Protein AF-A0A7C2QBA1-F1 (afdb_monomer_lite)

Secondary structure (DSSP, 8-state):
-EE--EEEEEEEEEEEETTEEEEEEEES----HHHHHHHHHHTBT--SSS----EEEEEEE-TTS-EEEEEES-EEETTEEEEEE--S--EEESEEEEEESS-S-GGG-EEEEE----EEE-TTSEEEEEEEEEEESTTHHHHHHHHHHHHT-S-----B--EEEEE-TT--EEEEEEPPS------TTSSEEEEEEEEEE--SS-EEEEEEEEEEE-SS-EEEEEEEEEEEEEEEPTT--EEEEEEEEEE-----

Foldseek 3Di:
DEFAKEKKKKKKKFKDAPRHTPDIFMDMLFFDQLLQVVLLVQLALPPDDRDNFAWFKKWFADPVRDTPDMFGDFDFDQQKTKTKDLALDKDWGFKMWTFGDDDPDGVSGGGGMDGRRGDIYHRNIMMMMMMGMDMDTALSVLSSVVSRCVNVDDDDSQRRLQWKFWAAPVRDTPDTFGWDPDDFDDPLPAQKTKRKTKGKDAAQAKGKTFKIFRWDDPPPDTDTSGMDGDPDIDIDHHRDIDMDMYMYIYGHPDND

Sequence (256 aa):
MELKVRVEGKVTIRVLERGKVVKEVGAKNAVSRFFALSLANAMRGTSASYLFYYPWKVQLFNSAGALITELTSPSISGLQATWTDTSTQAYTVASVKIIGANAYSELQNEIARATNLNVSKAADQTLQIVWSVSISGPLWQLALQIIQDCFRQGYSTKGSANRILIRDPNGNALASIALSADYPVSDATASYAYCRVQGTYTPSTQQTVRYIDGAYFDGTATTILWSYQLSSDVTLQANTTYTFRTEIQFPFDYVP

Structure (mmCIF, N/CA/C/O backbone):
data_AF-A0A7C2QBA1-F1
#
_entry.id   AF-A0A7C2QBA1-F1
#
loop_
_atom_site.group_PDB
_atom_site.id
_atom_site.type_symbol
_atom_site.label_atom_id
_atom_site.label_alt_id
_atom_site.label_comp_id
_atom_site.label_asym_id
_atom_site.label_entity_id
_atom_site.label_seq_id
_atom_site.pdbx_PDB_ins_code
_atom_site.Cartn_x
_atom_site.Cartn_y
_atom_site.Cartn_z
_atom_site.occupancy
_atom_site.B_iso_or_equiv
_atom_site.auth_seq_id
_atom_site.auth_comp_id
_atom_site.auth_asym_id
_atom_site.auth_atom_id
_atom_site.pdbx_PDB_model_num
ATOM 1 N N . MET A 1 1 ? 13.471 -12.254 -16.193 1.00 47.03 1 MET A N 1
ATOM 2 C CA . MET A 1 1 ? 13.653 -11.996 -14.747 1.00 47.03 1 MET A CA 1
ATOM 3 C C . MET A 1 1 ? 12.479 -11.156 -14.275 1.00 47.03 1 MET A C 1
ATOM 5 O O . MET A 1 1 ? 12.050 -10.304 -15.038 1.00 47.03 1 MET A O 1
ATOM 9 N N . GLU A 1 2 ? 11.940 -11.423 -13.088 1.00 50.41 2 GLU A N 1
ATOM 10 C CA . GLU A 1 2 ? 10.762 -10.736 -12.552 1.00 50.41 2 GLU A CA 1
ATOM 11 C C . GLU A 1 2 ? 11.133 -9.957 -11.287 1.00 50.41 2 GLU A C 1
ATOM 13 O O . GLU A 1 2 ? 11.789 -10.493 -10.396 1.00 50.41 2 GLU A O 1
ATOM 18 N N . LEU A 1 3 ? 10.727 -8.690 -11.229 1.00 54.38 3 LEU A N 1
ATOM 19 C CA . LEU A 1 3 ? 11.014 -7.772 -10.128 1.00 54.38 3 LEU A CA 1
ATOM 20 C C . LEU A 1 3 ? 9.752 -7.515 -9.319 1.00 54.38 3 LEU A C 1
ATOM 22 O O . LEU A 1 3 ? 8.875 -6.813 -9.814 1.00 54.38 3 LEU A O 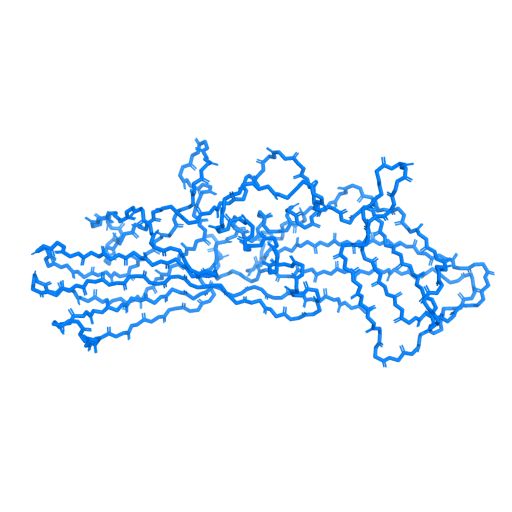1
ATOM 26 N N . LYS A 1 4 ? 9.690 -8.060 -8.097 1.00 61.12 4 LYS A N 1
ATOM 27 C CA . LYS A 1 4 ? 8.512 -8.006 -7.220 1.00 61.12 4 LYS A CA 1
ATOM 28 C C . LYS A 1 4 ? 8.706 -7.072 -6.029 1.00 61.12 4 LYS A C 1
ATOM 30 O O . LYS A 1 4 ? 9.493 -7.392 -5.144 1.00 61.12 4 LYS A O 1
ATOM 35 N N . VAL A 1 5 ? 7.942 -5.980 -5.951 1.00 65.62 5 VAL A N 1
ATOM 36 C CA . VAL A 1 5 ? 7.682 -5.295 -4.667 1.00 65.62 5 VAL A CA 1
ATOM 37 C C . VAL A 1 5 ? 6.540 -6.029 -3.969 1.00 65.62 5 VAL A C 1
ATOM 39 O O . VAL A 1 5 ? 5.604 -6.447 -4.643 1.00 65.62 5 VAL A O 1
ATOM 42 N N . ARG A 1 6 ? 6.606 -6.158 -2.642 1.00 74.88 6 ARG A N 1
ATOM 43 C CA . ARG A 1 6 ? 5.519 -6.638 -1.781 1.00 74.88 6 ARG A CA 1
ATOM 44 C C . ARG A 1 6 ? 5.135 -5.551 -0.786 1.00 74.88 6 ARG A C 1
ATOM 46 O O . ARG A 1 6 ? 6.010 -4.993 -0.125 1.00 74.88 6 ARG A O 1
ATOM 53 N N . VAL A 1 7 ? 3.834 -5.314 -0.643 1.00 77.00 7 VAL A N 1
ATOM 54 C CA . VAL A 1 7 ? 3.254 -4.425 0.371 1.00 77.00 7 VAL A CA 1
ATOM 55 C C . VAL A 1 7 ? 2.423 -5.252 1.336 1.00 77.00 7 VAL A C 1
ATOM 57 O O . VAL A 1 7 ? 1.574 -6.027 0.911 1.00 77.00 7 VAL A O 1
ATOM 60 N N . GLU A 1 8 ? 2.675 -5.097 2.630 1.00 84.12 8 GLU A N 1
ATOM 61 C CA . GLU A 1 8 ? 1.956 -5.798 3.690 1.00 84.12 8 GLU A CA 1
ATOM 62 C C . GLU A 1 8 ? 1.419 -4.786 4.697 1.00 84.12 8 GLU A C 1
ATOM 64 O O . GLU A 1 8 ? 2.176 -4.001 5.271 1.00 84.12 8 GLU A O 1
ATOM 69 N N . GLY A 1 9 ? 0.107 -4.820 4.913 1.00 86.19 9 GLY A N 1
ATOM 70 C CA . GLY A 1 9 ? -0.576 -4.054 5.948 1.00 86.19 9 GLY A CA 1
ATOM 71 C C . GLY A 1 9 ? -0.742 -4.889 7.208 1.00 86.19 9 GLY A C 1
ATOM 72 O O . GLY A 1 9 ? -1.079 -6.070 7.140 1.00 86.19 9 GLY A O 1
ATOM 73 N N . LYS A 1 10 ? -0.545 -4.277 8.370 1.00 92.31 10 LYS A N 1
ATOM 74 C CA . LYS A 1 10 ? -0.823 -4.881 9.670 1.00 92.31 10 LYS A CA 1
ATOM 75 C C . LYS A 1 10 ? -1.814 -4.003 10.411 1.00 92.31 10 LYS A C 1
ATOM 77 O O . LYS A 1 10 ? -1.550 -2.822 10.614 1.00 92.31 10 LYS A O 1
ATOM 82 N N . VAL A 1 11 ? -2.921 -4.584 10.860 1.00 94.25 11 VAL A N 1
ATOM 83 C CA . VAL A 1 11 ? -3.820 -3.933 11.817 1.00 94.25 11 VAL A CA 1
ATOM 84 C C . VAL A 1 11 ? -3.591 -4.541 13.189 1.00 94.25 11 VAL A C 1
ATOM 86 O O . VAL A 1 11 ? -3.546 -5.757 13.332 1.00 94.25 11 VAL A O 1
ATOM 89 N N . THR A 1 12 ? -3.428 -3.693 14.197 1.00 95.81 12 THR A N 1
ATOM 90 C CA . THR A 1 12 ? -3.237 -4.077 15.596 1.00 95.81 12 THR A CA 1
ATOM 91 C C . THR A 1 12 ? -4.265 -3.347 16.451 1.00 95.81 12 THR A C 1
ATOM 93 O O . THR A 1 12 ? -4.360 -2.125 16.374 1.00 95.81 12 THR A O 1
ATOM 96 N N . ILE A 1 13 ? -5.018 -4.076 17.271 1.00 96.81 13 ILE A N 1
ATOM 97 C CA . ILE A 1 13 ? -5.868 -3.516 18.321 1.00 96.81 13 ILE A CA 1
ATOM 98 C C . ILE A 1 13 ? -5.156 -3.700 19.656 1.00 96.81 13 ILE A C 1
ATOM 100 O O . ILE A 1 13 ? -4.775 -4.813 20.019 1.00 96.81 13 ILE A O 1
ATOM 104 N N . ARG A 1 14 ? -5.015 -2.604 20.396 1.00 97.06 14 ARG A N 1
ATOM 105 C CA . ARG A 1 14 ? -4.467 -2.561 21.748 1.00 97.06 14 ARG A CA 1
ATOM 106 C C . ARG A 1 14 ? -5.530 -2.069 22.711 1.00 97.06 14 ARG A C 1
ATOM 108 O O . ARG A 1 14 ? -6.191 -1.073 22.439 1.00 97.06 14 ARG A O 1
ATOM 115 N N . VAL A 1 15 ? -5.651 -2.733 23.848 1.00 96.94 15 VAL A N 1
ATOM 116 C CA . VAL A 1 15 ? -6.406 -2.242 25.002 1.00 96.94 15 VAL A CA 1
ATOM 117 C C . VAL A 1 15 ? -5.398 -1.712 26.001 1.00 96.94 15 VAL A C 1
ATOM 119 O O . VAL A 1 15 ? -4.427 -2.404 26.321 1.00 96.94 15 VAL A O 1
ATOM 122 N N . LEU A 1 16 ? -5.608 -0.485 26.462 1.00 97.69 16 LEU A N 1
ATOM 123 C CA . LEU A 1 16 ? -4.745 0.181 27.417 1.00 97.69 16 LEU A CA 1
ATOM 124 C C . LEU A 1 16 ? -5.495 0.424 28.724 1.00 97.69 16 LEU A C 1
ATOM 126 O O . LEU A 1 16 ? -6.606 0.949 28.724 1.00 97.69 16 LEU A O 1
ATOM 130 N N . GLU A 1 17 ? -4.836 0.119 29.835 1.00 95.44 17 GLU A N 1
ATOM 131 C CA . GLU A 1 17 ? -5.280 0.450 31.185 1.00 95.44 17 GLU A CA 1
ATOM 132 C C . GLU A 1 17 ? -4.237 1.371 31.819 1.00 95.44 17 GLU A C 1
ATOM 134 O O . GLU A 1 17 ? -3.049 1.039 31.878 1.00 95.44 17 GLU A O 1
ATOM 139 N N . ARG A 1 18 ? -4.656 2.577 32.228 1.00 91.50 18 ARG A N 1
ATOM 140 C CA . ARG A 1 18 ? -3.758 3.615 32.782 1.00 91.50 18 ARG A CA 1
ATOM 141 C C . ARG A 1 18 ? -2.512 3.856 31.907 1.00 91.50 18 ARG A C 1
ATOM 143 O O . ARG A 1 18 ? -1.401 4.014 32.407 1.00 91.50 18 ARG A O 1
ATOM 150 N N . GLY A 1 19 ? -2.699 3.833 30.585 1.00 89.56 19 GLY A N 1
ATOM 151 C CA . GLY A 1 19 ? -1.642 4.046 29.589 1.00 89.56 19 GLY A CA 1
ATOM 152 C C . GLY A 1 19 ? -0.749 2.834 29.288 1.00 89.56 19 GLY A C 1
ATOM 153 O O . GLY A 1 19 ? 0.121 2.939 28.428 1.00 89.56 19 GLY A O 1
ATOM 154 N N . LYS A 1 20 ? -0.953 1.680 29.937 1.00 94.88 20 LYS A N 1
ATOM 155 C CA . LYS A 1 20 ? -0.201 0.443 29.665 1.00 94.88 20 LYS A CA 1
ATOM 156 C C . LYS A 1 20 ? -1.018 -0.514 28.808 1.00 94.88 20 LYS A C 1
ATOM 158 O O . LYS A 1 20 ? -2.195 -0.712 29.079 1.00 94.88 20 LYS A O 1
ATOM 163 N N . VAL A 1 21 ? -0.394 -1.137 27.809 1.00 96.25 21 VAL A N 1
ATOM 164 C CA . VAL A 1 21 ? -1.048 -2.156 26.971 1.00 96.25 21 VAL A CA 1
ATOM 165 C C . VAL A 1 21 ? -1.301 -3.414 27.807 1.00 96.25 21 VAL A C 1
ATOM 167 O O . VAL A 1 21 ? -0.354 -4.044 28.268 1.00 96.25 21 VAL A O 1
ATOM 170 N N . VAL A 1 22 ? -2.572 -3.774 27.989 1.00 96.25 22 VAL A N 1
ATOM 171 C CA . VAL A 1 22 ? -3.007 -4.972 28.736 1.00 96.25 22 VAL A CA 1
ATOM 172 C C . VAL A 1 22 ? -3.480 -6.103 27.824 1.00 96.25 22 VAL A C 1
ATOM 174 O O . VAL A 1 22 ? -3.473 -7.265 28.221 1.00 96.25 22 VAL A O 1
ATOM 177 N N . LYS A 1 23 ? -3.855 -5.791 26.579 1.00 95.56 23 LYS A N 1
ATOM 178 C CA . LYS A 1 23 ? -4.160 -6.777 25.534 1.00 95.56 23 LYS A CA 1
ATOM 179 C C . LYS A 1 23 ? -3.755 -6.223 24.175 1.00 95.56 23 LYS A C 1
ATOM 181 O O . LYS A 1 23 ? -4.038 -5.066 23.880 1.00 95.56 23 LYS A O 1
ATOM 186 N N . GLU A 1 24 ? -3.133 -7.051 23.343 1.00 95.44 24 GLU A N 1
ATOM 187 C CA . GLU A 1 24 ? -2.786 -6.724 21.959 1.00 95.44 24 GLU A CA 1
ATOM 188 C C . GLU A 1 24 ? -3.153 -7.899 21.050 1.00 95.44 24 GLU A C 1
ATOM 190 O O . GLU A 1 24 ? -2.784 -9.040 21.321 1.00 95.44 24 GLU A O 1
ATOM 195 N N . VAL A 1 25 ? -3.884 -7.621 19.972 1.00 95.62 25 VAL A N 1
ATOM 196 C CA . VAL A 1 25 ? -4.182 -8.591 18.912 1.00 95.62 25 VAL A CA 1
ATOM 197 C C . VAL A 1 25 ? -3.928 -7.921 17.573 1.00 95.62 25 VAL A C 1
ATOM 199 O O . VAL A 1 25 ? -4.280 -6.758 17.390 1.00 95.62 25 VAL A O 1
ATOM 202 N N . GLY A 1 26 ? -3.330 -8.636 16.623 1.00 91.12 26 GLY A N 1
ATOM 203 C CA . GLY A 1 26 ? -3.098 -8.097 15.291 1.00 91.12 26 GLY A CA 1
ATOM 204 C C . GLY A 1 26 ? -3.314 -9.108 14.178 1.00 91.12 26 GLY A C 1
ATOM 205 O O . GLY A 1 26 ? -3.145 -10.308 14.371 1.00 91.12 26 GLY A O 1
ATOM 206 N N . ALA A 1 27 ? -3.647 -8.584 13.005 1.00 89.88 27 ALA A N 1
ATOM 207 C CA . ALA A 1 27 ? -3.764 -9.314 11.753 1.00 89.88 27 ALA A CA 1
ATOM 208 C C . ALA A 1 27 ? -2.790 -8.720 10.727 1.00 89.88 27 ALA A C 1
ATOM 210 O O . ALA A 1 27 ? -2.644 -7.497 10.632 1.00 89.88 27 ALA A O 1
ATOM 211 N N . LYS A 1 28 ? -2.105 -9.593 9.986 1.00 87.06 28 LYS A N 1
ATOM 212 C CA . LYS A 1 28 ? -1.244 -9.231 8.849 1.00 87.06 28 LYS A CA 1
ATOM 213 C C . LYS A 1 28 ? -2.049 -9.257 7.549 1.00 87.06 28 LYS A C 1
ATOM 215 O O . LYS A 1 28 ? -3.211 -9.641 7.572 1.00 87.06 28 LYS A O 1
ATOM 220 N N . ASN A 1 29 ? -1.428 -8.826 6.448 1.00 76.88 29 ASN A N 1
ATOM 221 C CA . ASN A 1 29 ? -2.039 -8.714 5.115 1.00 76.88 29 ASN A CA 1
ATOM 222 C C . ASN A 1 29 ? -3.373 -7.942 5.100 1.00 76.88 29 ASN A C 1
ATOM 224 O O . ASN A 1 29 ? -4.219 -8.133 4.228 1.00 76.88 29 ASN A O 1
ATOM 228 N N . ALA A 1 30 ? -3.545 -7.024 6.050 1.00 83.12 30 ALA A N 1
ATOM 229 C CA . ALA A 1 30 ? -4.712 -6.170 6.170 1.00 83.12 30 ALA A CA 1
ATOM 230 C C . ALA A 1 30 ? -4.579 -4.989 5.199 1.00 83.12 30 ALA A C 1
ATOM 232 O O . ALA A 1 30 ? -4.400 -3.840 5.604 1.00 83.12 30 ALA A O 1
ATOM 233 N N . VAL A 1 31 ? -4.593 -5.297 3.906 1.00 81.94 31 VAL A N 1
ATOM 234 C CA . VAL A 1 31 ? -4.623 -4.350 2.789 1.00 81.94 31 VAL A CA 1
ATOM 235 C C . VAL A 1 31 ? -5.799 -4.742 1.917 1.00 81.94 31 VAL A C 1
ATOM 237 O O . VAL A 1 31 ? -5.982 -5.918 1.621 1.00 81.94 31 VAL A O 1
ATOM 240 N N . SER A 1 32 ? -6.619 -3.776 1.521 1.00 79.25 32 SER A N 1
ATOM 241 C CA . SER A 1 32 ? -7.719 -4.054 0.604 1.00 79.25 32 SER A CA 1
ATOM 242 C C . SER A 1 32 ? -7.221 -4.157 -0.837 1.00 79.25 32 SER A C 1
ATOM 244 O O . SER A 1 32 ? -6.223 -3.536 -1.225 1.00 79.25 32 SER A O 1
ATOM 246 N N . ARG A 1 33 ? -8.002 -4.837 -1.683 1.00 73.75 33 ARG A N 1
ATOM 247 C CA . ARG A 1 33 ? -7.760 -4.834 -3.131 1.00 73.75 33 ARG A CA 1
ATOM 248 C C . ARG A 1 33 ? -7.745 -3.427 -3.726 1.00 73.75 33 ARG A C 1
ATOM 250 O O . ARG A 1 33 ? -7.012 -3.182 -4.672 1.00 73.75 33 ARG A O 1
ATOM 257 N N . PHE A 1 34 ? -8.553 -2.507 -3.199 1.00 73.25 34 PHE A N 1
ATOM 258 C CA . PHE A 1 34 ? -8.683 -1.162 -3.756 1.00 73.25 34 PHE A CA 1
ATOM 259 C C . PHE A 1 34 ? -7.463 -0.309 -3.431 1.00 73.25 34 PHE A C 1
ATOM 261 O O . PHE A 1 34 ? -6.954 0.361 -4.320 1.00 73.25 34 PHE A O 1
ATOM 268 N N . PHE A 1 35 ? -6.916 -0.408 -2.217 1.00 77.38 35 PHE A N 1
ATOM 269 C CA . PHE A 1 35 ? -5.642 0.232 -1.888 1.00 77.38 35 PHE A CA 1
ATOM 270 C C . PHE A 1 35 ? -4.500 -0.329 -2.737 1.00 77.38 35 PHE A C 1
ATOM 272 O O . PHE A 1 35 ? -3.702 0.423 -3.292 1.00 77.38 35 PHE A O 1
ATOM 279 N N . ALA A 1 36 ? -4.461 -1.652 -2.887 1.00 74.50 36 ALA A N 1
ATOM 280 C CA . ALA A 1 36 ? -3.495 -2.346 -3.723 1.00 74.50 36 ALA A CA 1
ATOM 281 C C . ALA A 1 36 ? -3.581 -1.924 -5.207 1.00 74.50 36 ALA A C 1
ATOM 283 O O . ALA A 1 36 ? -2.561 -1.647 -5.836 1.00 74.50 36 ALA A O 1
ATOM 284 N N . LEU A 1 37 ? -4.793 -1.813 -5.760 1.00 70.81 37 LEU A N 1
ATOM 285 C CA . LEU A 1 37 ? -5.037 -1.331 -7.124 1.00 70.81 37 LEU A CA 1
ATOM 286 C C . LEU A 1 37 ? -4.701 0.153 -7.282 1.00 70.81 37 LEU A C 1
ATOM 288 O O . LEU A 1 37 ? -4.100 0.530 -8.286 1.00 70.81 37 LEU A O 1
ATOM 292 N N . SER A 1 38 ? -5.028 0.993 -6.299 1.00 71.69 38 SER A N 1
ATOM 293 C CA . SER A 1 38 ? -4.613 2.397 -6.295 1.00 71.69 38 SER A CA 1
ATOM 294 C C . SER A 1 38 ? -3.086 2.507 -6.298 1.00 7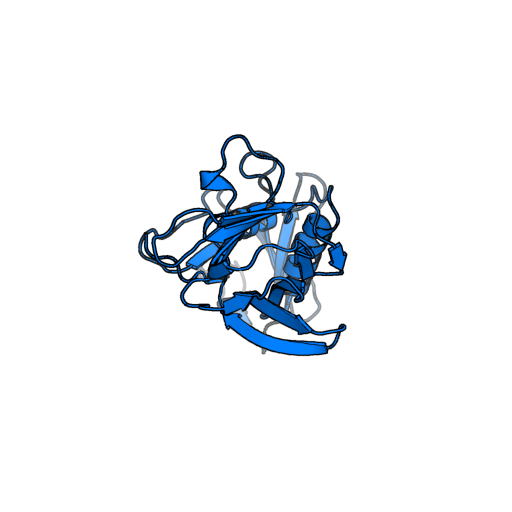1.69 38 SER A C 1
ATOM 296 O O . SER A 1 38 ? -2.550 3.277 -7.092 1.00 71.69 38 SER A O 1
ATOM 298 N N . LEU A 1 39 ? -2.373 1.672 -5.523 1.00 72.44 39 LEU A N 1
ATOM 299 C CA . LEU A 1 39 ? -0.904 1.554 -5.555 1.00 72.44 39 LEU A CA 1
ATOM 300 C C . LEU A 1 39 ? -0.365 1.128 -6.908 1.00 72.44 39 LEU A C 1
ATOM 302 O O . LEU A 1 39 ? 0.541 1.775 -7.436 1.00 72.44 39 LEU A O 1
ATOM 306 N N . ALA A 1 40 ? -0.977 0.114 -7.509 1.00 70.44 40 ALA A N 1
ATOM 307 C CA . ALA A 1 40 ? -0.651 -0.299 -8.862 1.00 70.44 40 ALA A CA 1
ATOM 308 C C . ALA A 1 40 ? -0.801 0.858 -9.863 1.00 70.44 40 ALA A C 1
ATOM 310 O O . ALA A 1 40 ? 0.118 1.122 -10.635 1.00 70.44 40 ALA A O 1
ATOM 311 N N . ASN A 1 41 ? -1.920 1.580 -9.812 1.00 65.50 41 ASN A N 1
ATOM 312 C CA . ASN A 1 41 ? -2.230 2.690 -10.711 1.00 65.50 41 ASN A CA 1
ATOM 313 C C . ASN A 1 41 ? -1.330 3.912 -10.497 1.00 65.50 41 ASN A C 1
ATOM 315 O O . ASN A 1 41 ? -0.893 4.528 -11.469 1.00 65.50 41 ASN A O 1
ATOM 319 N N . ALA A 1 42 ? -0.984 4.242 -9.252 1.00 65.69 42 ALA A N 1
ATOM 320 C CA . ALA A 1 42 ? -0.077 5.351 -8.971 1.00 65.69 42 ALA A CA 1
ATOM 321 C C . ALA A 1 42 ? 1.335 5.088 -9.489 1.00 65.69 42 ALA A C 1
ATOM 323 O O . ALA A 1 42 ? 1.930 5.984 -1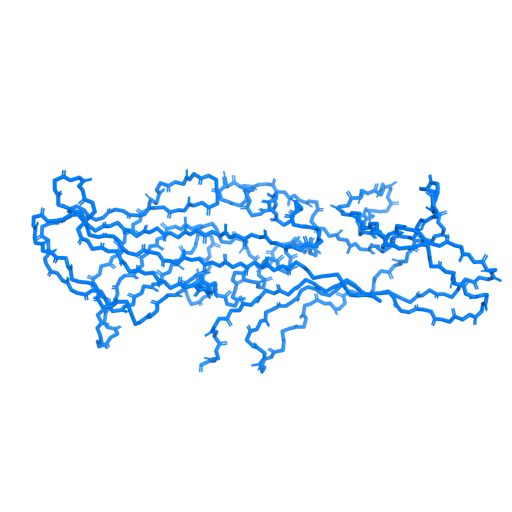0.073 1.00 65.69 42 ALA A O 1
ATOM 324 N N . MET A 1 43 ? 1.848 3.862 -9.353 1.00 63.53 43 MET A N 1
ATOM 325 C CA . MET A 1 43 ? 3.139 3.464 -9.942 1.00 63.53 43 MET A CA 1
ATOM 326 C C . MET A 1 43 ? 3.102 3.346 -11.473 1.00 63.53 43 MET A C 1
ATOM 328 O O . MET A 1 43 ? 4.136 3.186 -12.124 1.00 63.53 43 MET A O 1
ATOM 332 N N . ARG A 1 44 ? 1.901 3.390 -12.053 1.00 57.19 44 ARG A N 1
ATOM 333 C CA . ARG A 1 44 ? 1.667 3.558 -13.488 1.00 57.19 44 ARG A CA 1
ATOM 334 C C . ARG A 1 44 ? 1.354 4.986 -13.877 1.00 57.19 44 ARG A C 1
ATOM 336 O O . ARG A 1 44 ? 0.994 5.197 -15.028 1.00 57.19 44 ARG A O 1
ATOM 343 N N . GLY A 1 45 ? 1.440 5.936 -12.944 1.00 52.81 45 GLY A N 1
ATOM 344 C CA . GLY A 1 45 ? 1.173 7.368 -13.113 1.00 52.81 45 GLY A CA 1
ATOM 345 C C . GLY A 1 45 ? -0.045 7.696 -13.947 1.00 52.81 45 GLY A C 1
ATOM 346 O O . GLY A 1 45 ? -0.043 8.685 -14.675 1.00 52.81 45 GLY A O 1
ATOM 347 N N . THR A 1 46 ? -1.091 6.885 -13.829 1.00 55.75 46 THR A N 1
ATOM 348 C CA . THR A 1 46 ? -2.397 7.251 -14.350 1.00 55.75 46 THR A CA 1
ATOM 349 C C . THR A 1 46 ? -2.916 8.388 -13.480 1.00 55.75 46 THR A C 1
ATOM 351 O O . THR A 1 46 ? -3.302 8.174 -12.329 1.00 55.75 46 THR A O 1
ATOM 354 N N . SER A 1 47 ? -2.893 9.610 -14.005 1.00 49.62 47 SER A N 1
ATOM 355 C CA . SER A 1 47 ? -3.528 10.752 -13.361 1.00 49.62 47 SER A CA 1
ATOM 356 C C . SER A 1 47 ? -5.049 10.617 -13.489 1.00 49.62 47 SER A C 1
ATOM 358 O O . SER A 1 47 ? -5.565 10.624 -14.603 1.00 49.62 47 SER A O 1
ATOM 360 N N . ALA A 1 48 ? -5.734 10.537 -12.344 1.00 41.81 48 ALA A N 1
ATOM 361 C CA . ALA A 1 48 ? -7.080 11.077 -12.086 1.00 41.81 48 ALA A CA 1
ATOM 362 C C . ALA A 1 48 ? -8.267 10.141 -11.753 1.00 41.81 48 ALA A C 1
ATOM 364 O O . ALA A 1 48 ? -9.227 10.668 -11.202 1.00 41.81 48 ALA A O 1
ATOM 365 N N . SER A 1 49 ? -8.258 8.815 -11.946 1.00 44.72 49 SER A N 1
ATOM 366 C CA . SER A 1 49 ? -9.531 8.053 -11.778 1.00 44.72 49 SER A CA 1
ATOM 367 C C . SER A 1 49 ? -9.673 7.203 -10.507 1.00 44.72 49 SER A C 1
ATOM 369 O O . SER A 1 49 ? -10.794 6.924 -10.095 1.00 44.72 49 SER A O 1
ATOM 371 N N . TYR A 1 50 ? -8.573 6.806 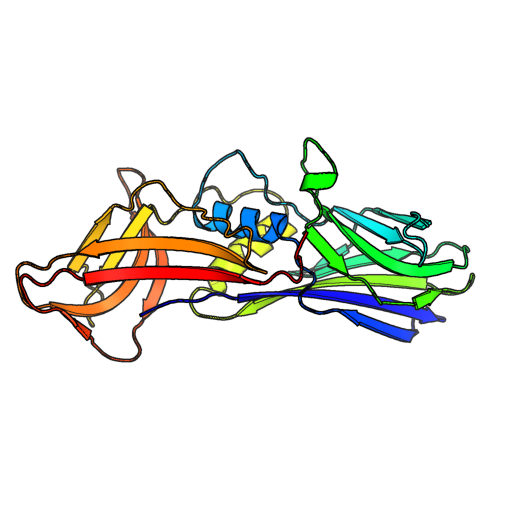-9.861 1.00 47.72 50 TYR A N 1
ATOM 372 C CA . TYR A 1 50 ? -8.601 6.014 -8.623 1.00 47.72 50 TYR A CA 1
ATOM 373 C C . TYR A 1 50 ? -7.699 6.686 -7.597 1.00 47.72 50 TYR A C 1
ATOM 375 O O . TYR A 1 50 ? -6.499 6.427 -7.522 1.00 47.72 50 TYR A O 1
ATOM 383 N N . LEU A 1 51 ? -8.282 7.657 -6.897 1.00 54.00 51 LEU A N 1
ATOM 384 C CA . LEU A 1 51 ? -7.608 8.494 -5.916 1.00 54.00 51 LEU A CA 1
ATOM 385 C C . LEU A 1 51 ? -6.935 7.612 -4.865 1.00 54.00 51 LEU A C 1
ATOM 387 O O . LEU A 1 51 ? -7.524 6.676 -4.326 1.00 54.00 51 LEU A O 1
ATOM 391 N N . PHE A 1 52 ? -5.666 7.893 -4.602 1.00 59.47 52 PHE A N 1
ATOM 392 C CA . PHE A 1 52 ? -4.953 7.215 -3.540 1.00 59.47 52 PHE A CA 1
ATOM 393 C C . PHE A 1 52 ? -5.528 7.621 -2.192 1.00 59.47 52 PHE A C 1
ATOM 395 O O . PHE A 1 52 ? -5.523 8.795 -1.824 1.00 59.47 52 PHE A O 1
ATOM 402 N N . TYR A 1 53 ? -6.015 6.633 -1.463 1.00 69.19 53 TYR A N 1
ATOM 403 C CA . TYR A 1 53 ? -6.742 6.820 -0.226 1.00 69.19 53 TYR A CA 1
ATOM 404 C C . TYR A 1 53 ? -5.759 6.938 0.948 1.00 69.19 53 TYR A C 1
ATOM 406 O O . TYR A 1 53 ? -5.132 5.952 1.340 1.00 69.19 53 TYR A O 1
ATOM 414 N N . TYR A 1 54 ? -5.611 8.131 1.527 1.00 75.8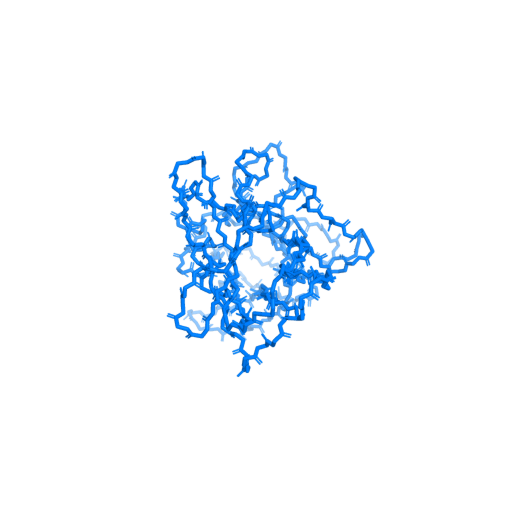1 54 TYR A N 1
ATOM 415 C CA . TYR A 1 54 ? -4.938 8.264 2.822 1.00 75.81 54 TYR A CA 1
ATOM 416 C C . TYR A 1 54 ? -5.899 7.843 3.945 1.00 75.81 54 TYR A C 1
ATOM 418 O O . TYR A 1 54 ? -7.093 8.126 3.836 1.00 75.81 54 TYR A O 1
ATOM 426 N N . PRO A 1 55 ? -5.431 7.173 5.014 1.00 84.31 55 PRO A N 1
ATOM 427 C CA . PRO A 1 55 ? -6.295 6.718 6.105 1.00 84.31 55 PRO A CA 1
ATOM 428 C C . PRO A 1 55 ? -7.072 7.873 6.749 1.00 84.31 55 PRO A C 1
ATOM 430 O O . PRO A 1 55 ? -6.479 8.861 7.179 1.00 84.31 55 PRO A O 1
ATOM 433 N N . TRP A 1 56 ? -8.398 7.734 6.842 1.00 87.06 56 TRP A N 1
ATOM 434 C CA . TRP A 1 56 ? -9.298 8.780 7.341 1.00 87.06 56 TRP A CA 1
ATOM 435 C C . TRP A 1 56 ? -10.108 8.347 8.560 1.00 87.06 56 TRP A C 1
ATOM 437 O O . TRP A 1 56 ? -10.065 9.014 9.596 1.00 87.06 56 TRP A O 1
ATOM 447 N N . LYS A 1 57 ? -10.825 7.225 8.466 1.00 91.06 57 LYS A N 1
ATOM 448 C CA . LYS A 1 57 ? -11.604 6.678 9.582 1.00 91.06 57 LYS A CA 1
ATOM 449 C C . LYS A 1 57 ? -11.409 5.178 9.723 1.00 91.06 57 LYS A C 1
ATOM 451 O O . LYS A 1 57 ? -11.106 4.492 8.749 1.00 91.06 57 LYS A O 1
ATOM 456 N N . VAL A 1 58 ? -11.611 4.667 10.930 1.00 94.56 58 VAL A N 1
ATOM 457 C CA . VAL A 1 58 ? -11.735 3.234 11.197 1.00 94.56 58 VAL A CA 1
ATOM 458 C C . VAL A 1 58 ? -13.127 2.937 11.738 1.00 94.56 58 VAL A C 1
ATOM 460 O O . VAL A 1 58 ? -13.600 3.589 12.663 1.00 94.56 58 VAL A O 1
ATOM 463 N N . GLN A 1 59 ? -13.782 1.951 11.143 1.00 95.19 59 GLN A N 1
ATOM 464 C CA . GLN A 1 59 ? -15.075 1.419 11.548 1.00 95.19 59 GLN A CA 1
ATOM 465 C C . GLN A 1 59 ? -14.852 0.126 12.337 1.00 95.19 59 GLN A C 1
ATOM 467 O O . GLN A 1 59 ? -14.142 -0.770 11.867 1.00 95.19 59 GLN A O 1
ATOM 472 N N . LEU A 1 60 ? -15.445 0.022 13.527 1.00 96.62 60 LEU A N 1
ATOM 473 C CA . LEU A 1 60 ? -15.328 -1.139 14.414 1.00 96.62 60 LEU A CA 1
ATOM 474 C C . LEU A 1 60 ? -16.626 -1.946 14.380 1.00 96.62 60 LEU A C 1
ATOM 476 O O . LEU A 1 60 ? -17.700 -1.378 14.560 1.00 96.62 60 LEU A O 1
ATOM 480 N N . PHE A 1 61 ? -16.540 -3.261 14.194 1.00 96.38 61 PHE A N 1
ATOM 481 C CA . PHE A 1 61 ? -17.709 -4.134 14.069 1.00 96.38 61 PHE A CA 1
ATOM 482 C C . PHE A 1 61 ? -17.688 -5.260 15.102 1.00 96.38 61 PHE A C 1
ATOM 484 O O . PHE A 1 61 ? -16.626 -5.787 15.455 1.00 96.38 61 PHE A O 1
ATOM 491 N N . ASN A 1 62 ? -18.875 -5.660 15.554 1.00 95.69 62 ASN A N 1
ATOM 492 C CA . ASN A 1 62 ? -19.053 -6.817 16.430 1.00 95.69 62 ASN A CA 1
ATOM 493 C C . ASN A 1 62 ? -19.076 -8.137 15.629 1.00 95.69 62 ASN A C 1
ATOM 495 O O . ASN A 1 62 ? -18.933 -8.146 14.405 1.00 95.69 62 ASN A O 1
ATOM 499 N N . SER A 1 63 ? -19.244 -9.269 16.319 1.00 94.38 63 SER A N 1
ATOM 500 C CA . SER A 1 63 ? -19.268 -10.606 15.702 1.00 94.38 63 SER A CA 1
ATOM 501 C C . SER A 1 63 ? -20.466 -10.845 14.778 1.00 94.38 63 SER A C 1
ATOM 503 O O . SER A 1 63 ? -20.376 -11.680 13.885 1.00 94.38 63 SER A O 1
ATOM 505 N N . ALA A 1 64 ? -21.558 -10.094 14.948 1.00 93.50 64 ALA A N 1
ATOM 506 C CA . ALA A 1 64 ? -22.710 -10.115 14.048 1.00 93.50 64 ALA A CA 1
ATOM 507 C C . ALA A 1 64 ? -22.500 -9.247 12.790 1.00 93.50 64 ALA A C 1
ATOM 509 O O . ALA A 1 64 ? -23.393 -9.151 11.953 1.00 93.50 64 ALA A O 1
ATOM 510 N N . GLY A 1 65 ? -21.344 -8.586 12.658 1.00 89.69 65 GLY A N 1
ATOM 511 C CA . GLY A 1 65 ? -21.054 -7.671 11.555 1.00 89.69 65 GLY A CA 1
ATOM 512 C C . GLY A 1 65 ? -21.745 -6.311 11.672 1.00 89.69 65 GLY A C 1
ATOM 513 O O . GLY A 1 65 ? -21.699 -5.531 10.723 1.00 89.69 65 GLY A O 1
ATOM 514 N N . ALA A 1 66 ? -22.359 -5.998 12.817 1.00 94.75 66 ALA A N 1
ATOM 515 C CA . ALA A 1 66 ? -22.961 -4.693 13.059 1.00 94.75 66 ALA A CA 1
ATOM 516 C C . ALA A 1 66 ? -21.892 -3.669 13.460 1.00 94.75 66 ALA A C 1
ATOM 518 O O . ALA A 1 66 ? -20.975 -3.977 14.231 1.00 94.75 66 ALA A O 1
ATOM 519 N N . LEU A 1 67 ? -22.021 -2.451 12.929 1.00 95.38 67 LEU A N 1
ATOM 520 C CA . LEU A 1 67 ? -21.162 -1.323 13.276 1.00 95.38 67 LEU A CA 1
ATOM 521 C C . LEU A 1 67 ? -21.371 -0.960 14.752 1.00 95.38 67 LEU A C 1
ATOM 523 O O . LEU A 1 67 ? -22.498 -0.737 15.184 1.00 95.38 67 LEU A O 1
ATOM 527 N N . ILE A 1 68 ? -20.280 -0.907 15.509 1.00 96.19 68 ILE A N 1
ATOM 528 C CA . ILE A 1 68 ? -20.260 -0.479 16.911 1.00 96.19 68 ILE A CA 1
ATOM 529 C C . ILE A 1 68 ? -20.048 1.031 16.964 1.00 96.19 68 ILE A C 1
ATOM 531 O O . ILE A 1 68 ? -20.826 1.755 17.574 1.00 96.19 68 ILE A O 1
ATOM 535 N N . THR A 1 69 ? -18.963 1.495 16.342 1.00 95.44 69 THR A N 1
ATOM 536 C CA . THR A 1 69 ? -18.554 2.900 16.340 1.00 95.44 69 THR A CA 1
ATOM 537 C C . THR A 1 69 ? -17.563 3.171 15.209 1.00 95.44 69 THR A C 1
ATOM 539 O O . THR A 1 69 ? -17.006 2.243 14.608 1.00 95.44 69 THR A O 1
ATOM 542 N N . GLU A 1 70 ? -17.327 4.451 14.939 1.00 95.25 70 GLU A N 1
ATOM 543 C CA . GLU A 1 70 ? -16.317 4.940 14.009 1.00 95.25 70 GLU A CA 1
ATOM 544 C C . GLU A 1 70 ? -15.358 5.882 14.737 1.00 95.25 70 GLU A C 1
ATOM 546 O O . GLU A 1 70 ? -15.783 6.737 15.512 1.00 95.25 70 GLU A O 1
ATOM 551 N N . LEU A 1 71 ? -14.063 5.758 14.457 1.00 95.88 71 LEU A N 1
ATOM 552 C CA . LEU A 1 71 ? -13.052 6.699 14.926 1.00 95.88 71 LEU A CA 1
ATOM 553 C C . LEU A 1 71 ? -12.485 7.437 13.720 1.00 95.88 71 LEU A C 1
ATOM 555 O O . LEU A 1 71 ? -12.021 6.818 12.761 1.00 95.88 71 LEU A O 1
ATOM 559 N N . THR A 1 72 ? -12.509 8.761 13.769 1.00 92.69 72 THR A N 1
ATOM 560 C CA . THR A 1 72 ? -11.983 9.639 12.720 1.00 92.69 72 THR A CA 1
ATOM 561 C C . THR A 1 72 ? -10.666 10.271 13.161 1.00 92.69 72 THR A C 1
ATOM 563 O O . THR A 1 72 ? -10.258 10.137 14.312 1.00 92.69 72 THR A O 1
ATOM 566 N N . SER A 1 73 ? -10.014 10.997 12.252 1.00 87.50 73 SER A N 1
ATOM 567 C CA . SER A 1 73 ? -8.859 11.852 12.566 1.00 87.50 73 SER A CA 1
ATOM 568 C C . SER A 1 73 ? -7.678 11.086 13.188 1.00 87.50 73 SER A C 1
ATOM 570 O O . SER A 1 73 ? -7.283 11.375 14.320 1.00 87.50 73 SER A O 1
ATOM 572 N N . PRO A 1 74 ? -7.104 10.096 12.476 1.00 93.62 74 PRO A N 1
ATOM 573 C CA . PRO A 1 74 ? -5.959 9.358 12.984 1.00 93.62 74 PRO A CA 1
ATOM 574 C C . PRO A 1 74 ? -4.765 10.276 13.229 1.00 93.62 74 PRO A C 1
ATOM 576 O O . PRO A 1 74 ? -4.499 11.199 12.459 1.00 93.62 74 PRO A O 1
ATOM 579 N N . SER A 1 75 ? -3.967 9.937 14.238 1.00 92.12 75 SER A N 1
ATOM 580 C CA . SER A 1 75 ? -2.585 10.403 14.309 1.00 92.12 75 SER A CA 1
ATOM 581 C C . SER A 1 75 ? -1.754 9.635 13.282 1.00 92.12 75 SER A C 1
ATOM 583 O O . SER A 1 75 ? -1.743 8.399 13.287 1.00 92.12 75 SER A O 1
ATOM 585 N N . ILE A 1 76 ? -1.074 10.360 12.392 1.00 87.19 76 ILE A N 1
ATOM 586 C CA . ILE A 1 76 ? -0.259 9.785 11.319 1.00 87.19 76 ILE A CA 1
ATOM 587 C C . ILE A 1 76 ? 1.221 10.047 11.603 1.00 87.19 76 ILE A C 1
ATOM 589 O O . ILE A 1 76 ? 1.632 11.184 11.824 1.00 87.19 76 ILE A O 1
ATOM 593 N N . SER A 1 77 ? 2.031 8.990 11.560 1.00 85.12 77 SER A N 1
ATOM 594 C CA . SER A 1 77 ? 3.488 9.066 11.672 1.00 85.12 77 SER A CA 1
ATOM 595 C C . SER A 1 77 ? 4.135 8.070 10.714 1.00 85.12 77 SER A C 1
ATOM 597 O O . SER A 1 77 ? 3.988 6.856 10.859 1.00 85.12 77 SER A O 1
ATOM 599 N N . GLY A 1 78 ? 4.835 8.576 9.695 1.00 83.19 78 GLY A N 1
ATOM 600 C CA . GLY A 1 78 ? 5.428 7.738 8.649 1.00 83.19 78 GLY A CA 1
ATOM 601 C C . GLY A 1 78 ? 4.373 6.899 7.919 1.00 83.19 78 GLY A C 1
ATOM 602 O O . GLY A 1 78 ? 3.420 7.450 7.379 1.00 83.19 78 GLY A O 1
ATOM 603 N N . LEU A 1 79 ? 4.551 5.575 7.915 1.00 84.75 79 LEU A N 1
ATOM 604 C CA . LEU A 1 79 ? 3.616 4.597 7.337 1.00 84.75 79 LEU A CA 1
ATOM 605 C C . LEU A 1 79 ? 2.608 4.035 8.352 1.00 84.75 79 LEU A C 1
ATOM 607 O O . LEU A 1 79 ? 2.088 2.932 8.171 1.00 84.75 79 LEU A O 1
ATOM 611 N N . GLN A 1 80 ? 2.368 4.751 9.448 1.00 91.12 80 GLN A N 1
ATOM 612 C CA . GLN A 1 80 ? 1.464 4.322 10.505 1.00 91.12 80 GLN A CA 1
ATOM 613 C C . GLN A 1 80 ? 0.342 5.338 10.709 1.00 91.12 80 GLN A C 1
ATOM 615 O O . GLN A 1 80 ? 0.594 6.535 10.842 1.00 91.12 80 GLN A O 1
ATOM 620 N N . ALA A 1 81 ? -0.886 4.834 10.798 1.00 92.38 81 ALA A N 1
ATOM 621 C CA . ALA A 1 81 ? -2.060 5.571 11.241 1.00 92.38 81 ALA A CA 1
ATOM 622 C C . ALA A 1 81 ? -2.583 4.964 12.546 1.00 92.38 81 ALA A C 1
ATOM 624 O O . ALA A 1 81 ? -2.646 3.742 12.699 1.00 92.38 81 ALA A O 1
ATOM 625 N N . THR A 1 82 ? -2.923 5.825 13.501 1.00 96.38 82 THR A N 1
ATOM 626 C CA . THR A 1 82 ? -3.346 5.425 14.842 1.00 96.38 82 THR A CA 1
ATOM 627 C C . THR A 1 82 ? -4.644 6.124 15.216 1.00 96.38 82 THR A C 1
ATOM 629 O O . THR A 1 82 ? -4.697 7.352 15.238 1.00 96.38 82 THR A O 1
ATOM 632 N N . TRP A 1 83 ? -5.664 5.342 15.556 1.00 97.75 83 TRP A N 1
ATOM 633 C CA . TRP A 1 83 ? -6.928 5.819 16.108 1.00 97.75 83 TRP A CA 1
ATOM 634 C C . TRP A 1 83 ? -7.032 5.407 17.568 1.00 97.75 83 TRP A C 1
ATOM 636 O O . TRP A 1 83 ? -6.630 4.302 17.932 1.00 97.75 83 TRP A O 1
ATOM 646 N N . THR A 1 84 ? -7.600 6.280 18.388 1.00 97.44 84 THR A N 1
ATOM 647 C CA . THR A 1 84 ? -7.727 6.054 19.826 1.00 97.44 84 THR A CA 1
ATOM 648 C C . THR A 1 84 ? -9.162 6.336 20.244 1.00 97.44 84 THR A C 1
ATOM 650 O O . THR A 1 84 ? -9.666 7.428 20.005 1.00 97.44 84 THR A O 1
ATOM 653 N N . ASP A 1 85 ? -9.805 5.359 20.876 1.00 96.81 85 ASP A N 1
ATOM 654 C CA . ASP A 1 85 ? -11.092 5.518 21.541 1.00 96.81 85 ASP A CA 1
ATOM 655 C C . ASP A 1 85 ? -10.896 5.593 23.055 1.00 96.81 85 ASP A C 1
ATOM 657 O O . ASP A 1 85 ? -10.494 4.617 23.695 1.00 96.81 85 ASP A O 1
ATOM 661 N N . THR A 1 86 ? -11.224 6.750 23.620 1.00 94.75 86 THR A N 1
ATOM 662 C CA . THR A 1 86 ? -11.238 7.017 25.064 1.00 94.75 86 THR A CA 1
ATOM 663 C C . THR A 1 86 ? -12.660 7.138 25.618 1.00 94.75 86 THR A C 1
ATOM 665 O O . THR A 1 86 ? -12.845 7.651 26.718 1.00 94.75 86 THR A O 1
ATOM 668 N N . SER A 1 87 ? -13.684 6.750 24.850 1.00 94.88 87 SER A N 1
ATOM 669 C CA . SER A 1 87 ? -15.071 6.772 25.319 1.00 94.88 87 SER A CA 1
ATOM 670 C C . SER A 1 87 ? -15.278 5.818 26.496 1.00 94.88 87 SER A C 1
ATOM 672 O O . SER A 1 87 ? -14.534 4.858 26.675 1.00 94.88 87 SER A O 1
ATOM 674 N N . THR A 1 88 ? -16.344 6.019 27.265 1.00 94.94 88 THR A N 1
ATOM 675 C CA . THR A 1 88 ? -16.705 5.144 28.392 1.00 94.94 88 THR A CA 1
ATOM 676 C C . THR A 1 88 ? -17.566 3.944 27.986 1.00 94.94 88 THR A C 1
ATOM 678 O O . THR A 1 88 ? -18.115 3.244 28.834 1.00 94.94 88 THR A O 1
ATOM 681 N N . GLN A 1 89 ? -17.714 3.684 26.684 1.00 94.50 89 GLN A N 1
ATOM 682 C CA . GLN A 1 89 ? -18.497 2.554 26.192 1.00 94.50 89 GLN A CA 1
ATOM 683 C C . GLN A 1 89 ? -17.684 1.261 26.256 1.00 94.50 89 GLN A C 1
ATOM 685 O O . GLN A 1 89 ? -16.551 1.210 25.765 1.00 94.50 89 GLN A O 1
ATOM 690 N N . ALA A 1 90 ? -18.291 0.216 26.819 1.00 96.19 90 ALA A N 1
ATOM 691 C CA . ALA A 1 90 ? -17.756 -1.138 26.811 1.00 96.19 90 ALA A CA 1
ATOM 692 C C . ALA A 1 90 ? -18.310 -1.920 25.614 1.00 96.19 90 ALA A C 1
ATOM 694 O O . ALA A 1 90 ? -19.516 -1.919 25.368 1.00 96.19 90 ALA A O 1
ATOM 695 N N . TYR A 1 91 ? -17.436 -2.591 24.867 1.00 96.62 91 TYR A N 1
ATOM 696 C CA . TYR A 1 91 ? -17.816 -3.355 23.677 1.00 96.62 91 TYR A CA 1
ATOM 697 C C . TYR A 1 91 ? -16.730 -4.366 23.287 1.00 96.62 91 TYR A C 1
ATOM 699 O O . TYR A 1 91 ? -15.608 -4.333 23.792 1.00 96.62 91 TYR A O 1
ATOM 707 N N . THR A 1 92 ? -17.061 -5.283 22.375 1.00 96.56 92 THR A N 1
ATOM 708 C CA . THR A 1 92 ? -16.107 -6.248 21.807 1.00 96.56 92 THR A CA 1
ATOM 709 C C . THR A 1 92 ? -16.009 -6.075 20.302 1.00 96.56 92 THR A C 1
ATOM 711 O O . THR A 1 92 ? -17.006 -6.182 19.593 1.00 96.56 92 THR A O 1
ATOM 714 N N . VAL A 1 93 ? -14.792 -5.837 19.820 1.00 96.56 93 VAL A N 1
ATOM 715 C CA . VAL A 1 93 ? -14.469 -5.685 18.402 1.00 96.56 93 VAL A CA 1
ATOM 716 C C . VAL A 1 93 ? -14.083 -7.042 17.828 1.00 96.56 93 VAL A C 1
ATOM 718 O O . VAL A 1 93 ? -13.094 -7.642 18.248 1.00 96.56 93 VAL A O 1
ATOM 721 N N . ALA A 1 94 ? -14.843 -7.520 16.848 1.00 94.75 94 ALA A N 1
ATOM 722 C CA . ALA A 1 94 ? -14.538 -8.747 16.116 1.00 94.75 94 ALA A CA 1
ATOM 723 C C . ALA A 1 94 ? -13.813 -8.459 14.796 1.00 94.75 94 ALA A C 1
ATOM 725 O O . ALA A 1 94 ? -12.961 -9.242 14.369 1.00 94.75 94 ALA A O 1
ATOM 726 N N . SER A 1 95 ? -14.128 -7.329 14.158 1.00 94.31 95 SER A N 1
ATOM 727 C CA . SER A 1 95 ? -13.473 -6.895 12.927 1.00 94.31 95 SER A CA 1
ATOM 728 C C . SER A 1 95 ? -13.399 -5.378 12.821 1.00 94.31 95 SER A C 1
ATOM 730 O O . SER A 1 95 ? -14.132 -4.652 13.492 1.00 94.31 95 SER A O 1
ATOM 732 N N . VAL A 1 96 ? -12.493 -4.906 11.974 1.00 94.38 96 VAL A N 1
ATOM 733 C CA . VAL A 1 96 ? -12.283 -3.488 11.692 1.00 94.38 96 VAL A CA 1
ATOM 734 C C . VAL A 1 96 ? -12.149 -3.268 10.197 1.00 94.38 96 VAL A C 1
ATOM 736 O O . VAL A 1 96 ? -11.570 -4.098 9.491 1.00 94.38 96 VAL A O 1
ATOM 739 N N . LYS A 1 97 ? -12.653 -2.129 9.728 1.00 92.69 97 LYS A N 1
ATOM 740 C CA . LYS A 1 97 ? -12.436 -1.629 8.367 1.00 92.69 97 LYS A CA 1
ATOM 741 C C . LYS A 1 97 ? -11.826 -0.248 8.452 1.00 92.69 97 LYS A C 1
ATOM 743 O O . LYS A 1 97 ? -12.302 0.588 9.213 1.00 92.69 97 LYS A O 1
ATOM 748 N N . ILE A 1 98 ? -10.786 -0.004 7.676 1.00 91.31 98 ILE A N 1
ATOM 749 C CA . ILE A 1 98 ? -10.145 1.301 7.580 1.00 91.31 98 ILE A CA 1
ATOM 750 C C . ILE A 1 98 ? -10.541 1.893 6.246 1.00 91.31 98 ILE A C 1
ATOM 752 O O . ILE A 1 98 ? -10.381 1.259 5.204 1.00 91.31 98 ILE A O 1
ATOM 756 N N . ILE A 1 99 ? -11.062 3.106 6.309 1.00 87.94 99 ILE A N 1
ATOM 757 C CA . ILE A 1 99 ? -11.575 3.861 5.182 1.00 87.94 99 ILE A CA 1
ATOM 758 C C . ILE A 1 99 ? -10.616 5.015 4.931 1.00 87.94 99 ILE A C 1
ATOM 760 O O . ILE A 1 99 ? -10.248 5.732 5.870 1.00 87.94 99 ILE A O 1
ATOM 764 N N . GLY A 1 100 ? -10.199 5.202 3.683 1.00 83.12 100 GLY A N 1
ATOM 765 C CA . GLY A 1 100 ? -9.434 6.385 3.314 1.00 83.12 100 GLY A CA 1
ATOM 766 C C . GLY A 1 100 ? -10.285 7.528 2.759 1.00 83.12 100 GLY A C 1
ATOM 767 O O . GLY A 1 100 ? -11.458 7.354 2.435 1.00 83.12 100 GLY A O 1
ATOM 768 N N . ALA A 1 101 ? -9.696 8.720 2.716 1.00 73.06 101 ALA A N 1
ATOM 769 C CA . ALA A 1 101 ? -10.356 9.959 2.301 1.00 73.06 101 ALA A CA 1
ATOM 770 C C . ALA A 1 101 ? -10.279 10.215 0.784 1.00 73.06 101 ALA A C 1
ATOM 772 O O . ALA A 1 101 ? -9.479 9.598 0.084 1.00 73.06 101 ALA A O 1
ATOM 773 N N . ASN A 1 102 ? -11.094 11.175 0.317 1.00 63.22 102 ASN A N 1
ATOM 774 C CA . ASN A 1 102 ? -11.292 11.616 -1.076 1.00 63.22 102 ASN A CA 1
ATOM 775 C C . ASN A 1 102 ? -12.037 10.632 -1.987 1.00 63.22 102 ASN A C 1
ATOM 777 O O . ASN A 1 102 ? -11.463 10.080 -2.923 1.00 63.22 102 ASN A O 1
ATOM 781 N N . ALA A 1 103 ? -13.341 10.455 -1.769 1.00 50.78 103 ALA A N 1
ATOM 782 C CA . ALA A 1 103 ? -14.098 9.494 -2.553 1.00 50.78 103 ALA A CA 1
ATOM 783 C C . ALA A 1 103 ? -15.581 9.789 -2.748 1.00 50.78 103 ALA A C 1
ATOM 785 O O . ALA A 1 103 ? -16.254 10.339 -1.882 1.00 50.78 103 ALA A O 1
ATOM 786 N N . TYR A 1 104 ? -16.076 9.288 -3.879 1.00 50.16 104 TYR A N 1
ATOM 787 C CA . TYR A 1 104 ? -17.460 9.340 -4.330 1.00 50.16 104 TYR A CA 1
ATOM 788 C C . TYR A 1 104 ? -18.372 8.250 -3.697 1.00 50.16 104 TYR A C 1
ATOM 790 O O . TYR A 1 104 ? -19.588 8.386 -3.788 1.00 50.16 104 TYR A O 1
ATOM 798 N N . SER A 1 105 ? -17.847 7.180 -3.055 1.00 56.84 105 SER A N 1
ATOM 799 C CA . SER A 1 105 ? -18.653 6.159 -2.326 1.00 56.84 105 SER A CA 1
ATOM 800 C C . SER A 1 105 ? -17.844 5.310 -1.321 1.00 56.84 105 SER A C 1
ATOM 802 O O . SER A 1 105 ? -16.685 5.018 -1.588 1.00 56.84 105 SER A O 1
ATOM 804 N N . GLU A 1 106 ? -18.435 4.860 -0.201 1.00 56.22 106 GLU A N 1
ATOM 805 C CA . GLU A 1 106 ? -17.726 4.153 0.896 1.00 56.22 106 GLU A CA 1
ATOM 806 C C . GLU A 1 106 ? -17.197 2.742 0.552 1.00 56.22 106 GLU A C 1
ATOM 808 O O . GLU A 1 106 ? -16.157 2.339 1.072 1.00 56.22 106 GLU A O 1
ATOM 813 N N . LEU A 1 107 ? -17.855 1.992 -0.342 1.00 56.78 107 LEU A N 1
ATOM 814 C CA . LEU A 1 107 ? -17.457 0.614 -0.697 1.00 56.78 107 LEU A CA 1
ATOM 815 C C . LEU A 1 107 ? -16.123 0.533 -1.456 1.00 56.78 107 LEU A C 1
ATOM 817 O O . LEU A 1 107 ? -15.448 -0.493 -1.401 1.00 56.78 107 LEU A O 1
ATOM 821 N N . GLN A 1 108 ? -15.735 1.601 -2.154 1.00 63.16 108 GLN A N 1
ATOM 822 C CA . GLN A 1 108 ? -14.473 1.672 -2.899 1.00 63.16 108 GLN A CA 1
ATOM 823 C C . GLN A 1 108 ? -13.307 2.208 -2.047 1.00 63.16 108 GLN A C 1
ATOM 825 O O . GLN A 1 108 ? -12.171 2.214 -2.513 1.00 63.16 108 GLN A O 1
ATOM 830 N N . ASN A 1 109 ? -13.566 2.603 -0.794 1.00 77.12 109 ASN A N 1
ATOM 831 C CA . ASN A 1 109 ? -12.614 3.347 0.047 1.00 77.12 109 ASN A CA 1
ATOM 832 C C . ASN A 1 109 ? -12.014 2.532 1.176 1.00 77.12 109 ASN A C 1
ATOM 834 O O . ASN A 1 109 ? -11.205 3.051 1.948 1.00 77.12 109 ASN A O 1
ATOM 838 N N . GLU A 1 110 ? -12.449 1.284 1.328 1.00 82.88 110 GLU A N 1
ATOM 839 C CA . GLU A 1 110 ? -11.790 0.376 2.246 1.00 82.88 110 GLU A CA 1
ATOM 840 C C . GLU A 1 110 ? -10.340 0.242 1.791 1.00 82.88 110 GLU A C 1
ATOM 842 O O . GLU A 1 110 ? -10.097 -0.174 0.662 1.00 82.88 110 GLU A O 1
ATOM 847 N N . ILE A 1 111 ? -9.386 0.610 2.643 1.00 84.00 111 ILE A N 1
ATOM 848 C CA . ILE A 1 111 ? -7.945 0.471 2.383 1.00 84.00 111 ILE A CA 1
ATOM 849 C C . ILE A 1 111 ? -7.323 -0.682 3.156 1.00 84.00 111 ILE A C 1
ATOM 851 O O . ILE A 1 111 ? -6.280 -1.207 2.772 1.00 84.00 111 ILE A O 1
ATOM 855 N N . ALA A 1 112 ? -7.991 -1.104 4.223 1.00 88.69 112 ALA A N 1
ATOM 856 C CA . ALA A 1 112 ? -7.605 -2.243 5.025 1.00 88.69 112 ALA A CA 1
ATOM 857 C C . ALA A 1 112 ? -8.821 -2.814 5.742 1.00 88.69 112 ALA A C 1
ATOM 859 O O . ALA A 1 112 ? -9.747 -2.093 6.116 1.00 88.69 112 ALA A O 1
ATOM 860 N N . ARG A 1 113 ? -8.774 -4.115 5.992 1.00 89.00 113 ARG A N 1
ATOM 861 C CA . ARG A 1 113 ? -9.730 -4.817 6.834 1.00 89.00 113 ARG A CA 1
ATOM 862 C C . ARG A 1 113 ? -8.989 -5.876 7.624 1.00 89.00 113 ARG A C 1
ATOM 864 O O . ARG A 1 113 ? -8.067 -6.501 7.109 1.00 89.00 113 ARG A O 1
ATOM 871 N N . ALA A 1 114 ? -9.410 -6.079 8.862 1.00 90.62 114 ALA A N 1
ATOM 872 C CA . ALA A 1 114 ? -8.967 -7.198 9.673 1.00 90.62 114 ALA A CA 1
ATOM 873 C C . ALA A 1 114 ? -10.169 -7.812 10.392 1.00 90.62 114 ALA A C 1
ATOM 875 O O . ALA A 1 114 ? -10.987 -7.099 10.972 1.00 90.62 114 ALA A O 1
ATOM 876 N N . THR A 1 115 ? -10.285 -9.132 10.330 1.00 90.00 115 THR A N 1
ATOM 877 C CA . THR A 1 115 ? -11.337 -9.926 10.976 1.00 90.00 115 THR A CA 1
ATOM 878 C C . THR A 1 115 ? -10.724 -10.826 12.049 1.00 90.00 115 THR A C 1
ATOM 880 O O . THR A 1 115 ? -9.506 -10.851 12.221 1.00 90.00 115 THR A O 1
ATOM 883 N N . ASN A 1 116 ? -11.563 -11.554 12.791 1.00 86.19 116 ASN A N 1
ATOM 884 C CA . ASN A 1 116 ? -11.133 -12.517 13.812 1.00 86.19 116 ASN A CA 1
ATOM 885 C C . ASN A 1 116 ? -10.254 -11.908 14.922 1.00 86.19 116 ASN A C 1
ATOM 887 O O . ASN A 1 116 ? -9.389 -12.582 15.475 1.00 86.19 116 ASN A O 1
ATOM 891 N N . LEU A 1 117 ? -10.478 -10.634 15.263 1.00 89.06 117 LEU A N 1
ATOM 892 C CA . LEU A 1 117 ? -9.681 -9.918 16.266 1.00 89.06 117 LEU A CA 1
ATOM 893 C C . LEU A 1 117 ? -10.157 -10.204 17.699 1.00 89.06 117 LEU A C 1
ATOM 895 O O . LEU A 1 117 ? -9.335 -10.390 18.591 1.00 89.06 117 LEU A O 1
ATOM 899 N N . ASN A 1 118 ? -11.476 -10.253 17.918 1.00 91.31 118 ASN A N 1
ATOM 900 C CA . ASN A 1 118 ? -12.136 -10.573 19.196 1.00 91.31 118 ASN A CA 1
ATOM 901 C C . ASN A 1 118 ? -11.489 -9.893 20.427 1.00 91.31 118 ASN A C 1
ATOM 903 O O . ASN A 1 118 ? -11.026 -10.531 21.384 1.00 91.31 118 ASN A O 1
ATOM 907 N N . VAL A 1 119 ? -11.452 -8.559 20.399 1.00 95.50 119 VAL A N 1
ATOM 908 C CA . VAL A 1 119 ? -10.872 -7.721 21.455 1.00 95.50 119 VAL A CA 1
ATOM 909 C C . VAL A 1 119 ? -11.962 -6.962 22.198 1.00 95.50 119 VAL A C 1
ATOM 911 O O . VAL A 1 119 ? -12.660 -6.136 21.617 1.00 95.50 119 VAL A O 1
ATOM 914 N N . SER A 1 120 ? -12.092 -7.231 23.494 1.00 95.31 120 SER A N 1
ATOM 915 C CA . SER A 1 120 ? -13.012 -6.531 24.391 1.00 95.31 120 SER A CA 1
ATOM 916 C C . SER A 1 120 ? -12.336 -5.326 25.032 1.00 95.31 120 SER A C 1
ATOM 918 O O . SER A 1 120 ? -11.182 -5.418 25.448 1.00 95.31 120 SER A O 1
ATOM 920 N N . LYS A 1 121 ? -13.080 -4.227 25.129 1.00 95.75 121 LYS A N 1
ATOM 921 C CA . LYS A 1 121 ? -12.704 -2.980 25.794 1.00 95.75 121 LYS A CA 1
ATOM 922 C C . LYS A 1 121 ? -13.703 -2.712 26.923 1.00 95.75 121 LYS A C 1
ATOM 924 O O . LYS A 1 121 ? -14.910 -2.731 26.674 1.00 95.75 121 LYS A O 1
ATOM 929 N N . ALA A 1 122 ? -13.216 -2.471 28.137 1.00 96.12 122 ALA A N 1
ATOM 930 C CA . ALA A 1 122 ? -14.034 -2.021 29.265 1.00 96.12 122 ALA A CA 1
ATOM 931 C C . ALA A 1 122 ? -14.234 -0.491 29.265 1.00 96.12 122 ALA A C 1
ATOM 933 O O . ALA A 1 122 ? -13.577 0.237 28.523 1.00 96.12 122 ALA A O 1
ATOM 934 N N . ALA A 1 123 ? -15.155 -0.002 30.099 1.00 94.31 123 ALA A N 1
ATOM 935 C CA . ALA A 1 123 ? -15.541 1.412 30.156 1.00 94.31 123 ALA A CA 1
ATOM 936 C C . ALA A 1 123 ? -14.418 2.356 30.630 1.00 94.31 123 ALA A C 1
ATOM 938 O O . ALA A 1 123 ? -14.405 3.528 30.272 1.00 94.31 123 ALA A O 1
ATOM 939 N N . ASP A 1 124 ? -13.483 1.858 31.435 1.00 94.12 124 ASP A N 1
ATOM 940 C CA . ASP A 1 124 ? -12.341 2.588 31.997 1.00 94.12 124 ASP A CA 1
ATOM 941 C C . ASP A 1 124 ? -11.040 2.386 31.200 1.00 94.12 124 ASP A C 1
ATOM 943 O O . ASP A 1 124 ? -9.972 2.863 31.592 1.00 94.12 124 ASP A O 1
ATOM 947 N N . GLN A 1 125 ? -11.122 1.680 30.071 1.00 97.12 125 GLN A N 1
ATOM 948 C CA . GLN A 1 125 ? -9.989 1.360 29.215 1.00 97.12 125 GLN A CA 1
ATOM 949 C C . GLN A 1 125 ? -9.997 2.196 27.940 1.00 97.12 125 GLN A C 1
ATOM 951 O O . GLN A 1 125 ? -11.038 2.579 27.409 1.00 97.12 125 GLN A O 1
ATOM 956 N N . THR A 1 126 ? -8.806 2.404 27.391 1.00 97.50 126 THR A N 1
ATOM 957 C CA . THR A 1 126 ? -8.625 3.018 26.076 1.00 97.50 126 THR A CA 1
ATOM 958 C C . THR A 1 126 ? -8.425 1.924 25.038 1.00 97.50 126 THR A C 1
ATOM 960 O O . THR A 1 126 ? -7.627 1.010 25.245 1.00 97.50 126 THR A O 1
ATOM 963 N N . LEU A 1 127 ? -9.098 2.025 23.894 1.00 97.69 127 LEU A N 1
ATOM 964 C CA . LEU A 1 127 ? -8.819 1.173 22.738 1.00 97.69 127 LEU A CA 1
ATOM 965 C C . LEU A 1 127 ? -7.967 1.951 21.739 1.00 97.69 127 LEU A C 1
ATOM 967 O O . LEU A 1 127 ? -8.304 3.072 21.376 1.00 97.69 127 LEU A O 1
ATOM 971 N N . GLN A 1 128 ? -6.880 1.362 21.263 1.00 97.81 128 GLN A N 1
ATOM 972 C CA . GLN A 1 128 ? -6.036 1.947 20.232 1.00 97.81 128 GLN A CA 1
ATOM 973 C C . GLN A 1 128 ? -5.973 1.004 19.034 1.00 97.81 128 GLN A C 1
ATOM 975 O O . GLN A 1 128 ? -5.630 -0.169 19.172 1.00 97.81 128 GLN A O 1
ATOM 980 N N . ILE A 1 129 ? -6.297 1.517 17.854 1.00 97.69 129 ILE A N 1
ATOM 981 C CA . ILE A 1 129 ? -6.199 0.794 16.593 1.00 97.69 129 ILE A CA 1
ATOM 982 C C . ILE A 1 129 ? -5.020 1.377 15.834 1.00 97.69 129 ILE A C 1
ATOM 984 O O . ILE A 1 129 ? -4.973 2.574 15.561 1.00 97.69 129 ILE A O 1
ATOM 988 N N . VAL A 1 130 ? -4.066 0.525 15.490 1.00 96.19 130 VAL A N 1
ATOM 989 C CA . VAL A 1 130 ? -2.869 0.889 14.741 1.00 96.19 130 VAL A CA 1
ATOM 990 C C . VAL A 1 130 ? -2.889 0.151 13.417 1.00 96.19 130 VAL A C 1
ATOM 992 O O . VAL A 1 130 ? -2.930 -1.078 13.398 1.00 96.19 130 VAL A O 1
ATOM 995 N N . TRP A 1 131 ? -2.817 0.889 12.317 1.00 94.56 131 TRP A N 1
ATOM 996 C CA . TRP A 1 131 ? -2.550 0.331 10.999 1.00 94.56 131 TRP A CA 1
ATOM 997 C C . TRP A 1 131 ? -1.184 0.775 10.525 1.00 94.56 131 TRP A C 1
ATOM 999 O O . TRP A 1 131 ? -0.883 1.968 10.532 1.00 94.56 131 TRP A O 1
ATOM 1009 N N . SER A 1 132 ? -0.360 -0.185 10.129 1.00 91.19 132 SER A N 1
ATOM 1010 C CA . SER A 1 132 ? 0.948 0.078 9.552 1.00 91.19 132 SER A CA 1
ATOM 1011 C C . SER A 1 132 ? 1.115 -0.646 8.230 1.00 91.19 132 SER A C 1
ATOM 1013 O O . SER A 1 132 ? 0.573 -1.731 8.025 1.00 91.19 132 SER A O 1
ATOM 1015 N N . VAL A 1 133 ? 1.891 -0.040 7.338 1.00 86.94 133 VAL A N 1
ATOM 1016 C CA . VAL A 1 133 ? 2.280 -0.636 6.062 1.00 86.94 133 VAL A CA 1
ATOM 1017 C C . VAL A 1 133 ? 3.781 -0.901 6.078 1.00 86.94 133 VAL A C 1
ATOM 1019 O O . VAL A 1 133 ? 4.568 -0.076 6.536 1.00 86.94 133 VAL A O 1
ATOM 1022 N N . SER A 1 134 ? 4.181 -2.059 5.567 1.00 84.31 134 SER A N 1
ATOM 1023 C CA . SER A 1 134 ? 5.573 -2.408 5.294 1.00 84.31 134 SER A CA 1
ATOM 1024 C C . SER A 1 134 ? 5.744 -2.753 3.818 1.00 84.31 134 SER A C 1
ATOM 1026 O O . SER A 1 134 ? 4.824 -3.267 3.180 1.00 84.31 134 SER A O 1
ATOM 1028 N N . ILE A 1 135 ? 6.913 -2.432 3.268 1.00 78.06 135 ILE A N 1
ATOM 1029 C CA . ILE A 1 135 ? 7.219 -2.583 1.844 1.00 78.06 135 ILE A CA 1
ATOM 1030 C C . ILE A 1 135 ? 8.562 -3.291 1.720 1.00 78.06 135 ILE A C 1
ATOM 1032 O O . ILE A 1 135 ? 9.504 -2.977 2.445 1.00 78.06 135 ILE A O 1
ATOM 1036 N N . SER A 1 136 ? 8.655 -4.249 0.806 1.00 77.12 136 SER A N 1
ATOM 1037 C CA . SER A 1 136 ? 9.871 -5.028 0.562 1.00 77.12 136 SER A CA 1
ATOM 1038 C C . SER A 1 136 ? 10.032 -5.365 -0.921 1.00 77.12 136 SER A C 1
ATOM 1040 O O . SER A 1 136 ? 9.092 -5.209 -1.696 1.00 77.12 136 SER A O 1
ATOM 1042 N N . GLY A 1 137 ? 11.221 -5.831 -1.313 1.00 73.44 137 GLY A N 1
ATOM 1043 C CA . GLY A 1 137 ? 11.541 -6.224 -2.690 1.00 73.44 137 GLY A CA 1
ATOM 1044 C C . GLY A 1 137 ? 12.256 -5.138 -3.507 1.00 73.44 137 GLY A C 1
ATOM 1045 O O . GLY A 1 137 ? 12.418 -4.013 -3.032 1.00 73.44 137 GLY A O 1
ATOM 1046 N N . PRO A 1 138 ? 12.743 -5.453 -4.722 1.00 56.66 138 PRO A N 1
ATOM 1047 C CA . PRO A 1 138 ? 13.293 -4.450 -5.637 1.00 56.66 138 PRO A CA 1
ATOM 1048 C C . PRO A 1 138 ? 12.302 -3.305 -5.828 1.00 56.66 138 PRO A C 1
ATOM 1050 O O . PRO A 1 138 ? 11.128 -3.581 -5.998 1.00 56.66 138 PRO A O 1
ATOM 1053 N N . LEU A 1 139 ? 12.762 -2.048 -5.851 1.00 58.59 139 LEU A N 1
ATOM 1054 C CA . LEU A 1 139 ? 11.935 -0.832 -6.011 1.00 58.59 139 LEU A CA 1
ATOM 1055 C C . LEU A 1 139 ? 11.124 -0.389 -4.776 1.00 58.59 139 LEU A C 1
ATOM 1057 O O . LEU A 1 139 ? 10.330 0.549 -4.872 1.00 58.59 139 LEU A O 1
ATOM 1061 N N . TRP A 1 140 ? 11.352 -0.994 -3.602 1.00 66.94 140 TRP A N 1
ATOM 1062 C CA . TRP A 1 140 ? 10.652 -0.632 -2.359 1.00 66.94 140 TRP A CA 1
ATOM 1063 C C . TRP A 1 140 ? 10.740 0.861 -2.005 1.00 66.94 140 TRP A C 1
ATOM 1065 O O . TRP A 1 140 ? 9.795 1.393 -1.439 1.00 66.94 140 TRP A O 1
ATOM 1075 N N . GLN A 1 141 ? 11.833 1.547 -2.357 1.00 63.78 141 GLN A N 1
ATOM 1076 C CA . GLN A 1 141 ? 12.036 2.974 -2.070 1.00 63.78 141 GLN A CA 1
ATOM 1077 C C . GLN A 1 141 ? 11.052 3.873 -2.828 1.00 63.78 141 GLN A C 1
ATOM 1079 O O . GLN A 1 141 ? 10.532 4.825 -2.256 1.00 63.78 141 GLN A O 1
ATOM 1084 N N . LEU A 1 142 ? 10.752 3.550 -4.090 1.00 65.88 142 LEU A N 1
ATOM 1085 C CA . LEU A 1 142 ? 9.770 4.298 -4.877 1.00 65.88 142 LEU A CA 1
ATOM 1086 C C . LEU A 1 142 ? 8.360 4.077 -4.327 1.00 65.88 142 LEU A C 1
ATOM 1088 O O . LEU A 1 142 ? 7.621 5.032 -4.108 1.00 65.88 142 LEU A O 1
ATOM 1092 N N . ALA A 1 143 ? 8.000 2.817 -4.074 1.00 68.56 143 ALA A N 1
ATOM 1093 C CA . ALA A 1 143 ? 6.716 2.488 -3.464 1.00 68.56 143 ALA A CA 1
ATOM 1094 C C . ALA A 1 143 ? 6.576 3.148 -2.081 1.00 68.56 143 ALA A C 1
ATOM 1096 O O . ALA A 1 143 ? 5.511 3.662 -1.752 1.00 68.56 143 ALA A O 1
ATOM 1097 N N . LEU A 1 144 ? 7.660 3.202 -1.300 1.00 71.38 144 LEU A N 1
ATOM 1098 C CA . LEU A 1 144 ? 7.705 3.901 -0.021 1.00 71.38 144 LEU A CA 1
ATOM 1099 C C . LEU A 1 144 ? 7.438 5.391 -0.180 1.00 71.38 144 LEU A C 1
ATOM 1101 O O . LEU A 1 144 ? 6.578 5.908 0.525 1.00 71.38 144 LEU A O 1
ATOM 1105 N N . GLN A 1 145 ? 8.133 6.051 -1.105 1.00 67.44 145 GLN A N 1
ATOM 1106 C CA . GLN A 1 145 ? 7.949 7.473 -1.375 1.00 67.44 145 GLN A CA 1
ATOM 1107 C C . GLN A 1 145 ? 6.493 7.774 -1.754 1.00 67.44 145 GLN A C 1
ATOM 1109 O O . GLN A 1 145 ? 5.873 8.634 -1.137 1.00 67.44 145 GLN A O 1
ATOM 1114 N N . ILE A 1 146 ? 5.915 7.000 -2.681 1.00 66.38 146 ILE A N 1
ATOM 1115 C CA . ILE A 1 146 ? 4.514 7.150 -3.105 1.00 66.38 146 ILE A CA 1
ATOM 1116 C C . ILE A 1 146 ? 3.566 7.020 -1.907 1.00 66.38 146 ILE A C 1
ATOM 1118 O O . ILE A 1 146 ? 2.739 7.900 -1.682 1.00 66.38 146 ILE A O 1
ATOM 1122 N N . ILE A 1 147 ? 3.690 5.957 -1.103 1.00 69.88 147 ILE A N 1
ATOM 1123 C CA . ILE A 1 147 ? 2.796 5.753 0.048 1.00 69.88 147 ILE A CA 1
ATOM 1124 C C . ILE A 1 147 ? 2.999 6.846 1.110 1.00 69.88 147 ILE A C 1
ATOM 1126 O O . ILE A 1 147 ? 2.019 7.315 1.688 1.00 69.88 147 ILE A O 1
ATOM 1130 N N . GLN A 1 148 ? 4.237 7.277 1.368 1.00 68.25 148 GLN A N 1
ATOM 1131 C CA . GLN A 1 148 ? 4.532 8.348 2.326 1.00 68.25 148 GLN A CA 1
ATOM 1132 C C . GLN A 1 148 ? 3.941 9.690 1.890 1.00 68.25 148 GLN A C 1
ATOM 1134 O O . GLN A 1 148 ? 3.337 10.370 2.721 1.00 68.25 148 GLN A O 1
ATOM 1139 N N . ASP A 1 149 ? 4.058 10.046 0.611 1.00 63.03 149 ASP A N 1
ATOM 1140 C CA . ASP A 1 149 ? 3.449 11.255 0.045 1.00 63.03 149 ASP A CA 1
ATOM 1141 C C . ASP A 1 149 ? 1.920 11.212 0.166 1.00 63.03 149 ASP A C 1
ATOM 1143 O O . ASP A 1 149 ? 1.279 12.227 0.446 1.00 63.03 149 ASP A O 1
ATOM 1147 N N . CYS A 1 150 ? 1.322 10.023 0.045 1.00 61.00 150 CYS A N 1
ATOM 1148 C CA . CYS A 1 150 ? -0.107 9.829 0.273 1.00 61.00 150 CYS A CA 1
ATOM 1149 C C . CYS A 1 150 ? -0.492 9.970 1.752 1.00 61.00 150 CYS A C 1
ATOM 1151 O O . CYS A 1 150 ? -1.423 10.710 2.061 1.00 61.00 150 CYS A O 1
ATOM 1153 N N . PHE A 1 151 ? 0.223 9.317 2.676 1.00 61.38 151 PHE A N 1
ATOM 1154 C CA . PHE A 1 151 ? -0.025 9.443 4.122 1.00 61.38 151 PHE A CA 1
ATOM 1155 C C . PHE A 1 151 ? 0.115 10.896 4.599 1.00 61.38 151 PHE A C 1
ATOM 1157 O O . PHE A 1 151 ? -0.594 11.313 5.513 1.00 61.38 151 PHE A O 1
ATOM 1164 N N . ARG A 1 152 ? 1.002 11.672 3.965 1.00 56.78 152 ARG A N 1
ATOM 1165 C CA . ARG A 1 152 ? 1.251 13.089 4.270 1.00 56.78 152 ARG A CA 1
ATOM 1166 C C . ARG A 1 152 ? 0.362 14.072 3.495 1.00 56.78 152 ARG A C 1
ATOM 1168 O O . ARG A 1 152 ? 0.483 15.265 3.739 1.00 56.78 152 ARG A O 1
ATOM 1175 N N . GLN A 1 153 ? -0.561 13.574 2.665 1.00 43.62 153 GLN A N 1
ATOM 1176 C CA . GLN A 1 153 ? -1.527 14.326 1.854 1.00 43.62 153 GLN A CA 1
ATOM 1177 C C . GLN A 1 153 ? -0.896 15.271 0.802 1.00 43.62 153 GLN A C 1
ATOM 1179 O O . GLN A 1 153 ? -0.565 16.413 1.104 1.00 43.62 153 GLN A O 1
ATOM 1184 N N . GLY A 1 154 ? -0.856 14.867 -0.479 1.00 42.84 154 GLY A N 1
ATOM 1185 C CA . GLY A 1 154 ? -1.220 15.826 -1.538 1.00 42.84 154 GLY A CA 1
ATOM 1186 C C . GLY A 1 154 ? -0.613 15.734 -2.941 1.00 42.84 154 GLY A C 1
ATOM 1187 O O . GLY A 1 154 ? -1.350 16.019 -3.875 1.00 42.84 154 GLY A O 1
ATOM 1188 N N . TYR A 1 155 ? 0.663 15.403 -3.172 1.00 36.97 155 TYR A N 1
ATOM 1189 C CA . TYR A 1 155 ? 1.257 15.690 -4.496 1.00 36.97 155 TYR A CA 1
ATOM 1190 C C . TYR A 1 155 ? 2.432 14.782 -4.870 1.00 36.97 155 TYR A C 1
ATOM 1192 O O . TYR A 1 155 ? 3.563 15.020 -4.465 1.00 36.97 155 TYR A O 1
ATOM 1200 N N . SER A 1 156 ? 2.201 13.820 -5.763 1.00 40.00 156 SER A N 1
ATOM 1201 C CA . SER A 1 156 ? 3.255 13.360 -6.671 1.00 40.00 156 SER A CA 1
ATOM 1202 C C . SER A 1 156 ? 2.644 13.050 -8.035 1.00 40.00 156 SER A C 1
ATOM 1204 O O . SER A 1 156 ? 1.950 12.056 -8.224 1.00 40.00 156 SER A O 1
ATOM 1206 N N . THR A 1 157 ? 2.851 13.954 -8.992 1.00 40.03 157 THR A N 1
ATOM 1207 C CA . THR A 1 157 ? 2.305 13.885 -10.359 1.00 40.03 157 THR A CA 1
ATOM 1208 C C . THR A 1 157 ? 3.168 13.060 -11.319 1.00 40.03 157 THR A C 1
ATOM 1210 O O . THR A 1 157 ? 2.847 12.958 -12.498 1.00 40.03 157 THR A O 1
ATOM 1213 N N . LYS A 1 158 ? 4.272 12.460 -10.853 1.00 47.84 158 LYS A N 1
ATOM 1214 C CA . LYS A 1 158 ? 5.316 11.878 -11.723 1.00 47.84 158 LYS A CA 1
ATOM 1215 C C . LYS A 1 158 ? 5.251 10.349 -11.873 1.00 47.84 158 LYS A C 1
ATOM 1217 O O . LYS A 1 158 ? 6.261 9.708 -12.132 1.00 47.84 158 LYS A O 1
ATOM 1222 N N . GLY A 1 159 ? 4.085 9.741 -11.681 1.00 50.16 159 GLY A N 1
ATOM 1223 C CA . GLY A 1 159 ? 4.003 8.340 -11.254 1.00 50.16 159 GLY A CA 1
ATOM 1224 C C . GLY A 1 159 ? 4.226 7.216 -12.279 1.00 50.16 159 GLY A C 1
ATOM 1225 O O . GLY A 1 159 ? 4.169 6.071 -11.853 1.00 50.16 159 GLY A O 1
ATOM 1226 N N . SER A 1 160 ? 4.417 7.444 -13.590 1.00 55.66 160 SER A N 1
ATOM 1227 C CA . SER A 1 160 ? 4.354 6.338 -14.579 1.00 55.66 160 SER A CA 1
ATOM 1228 C C . SER A 1 160 ? 5.686 5.984 -15.198 1.00 55.66 160 SER A C 1
ATOM 1230 O O . SER A 1 160 ? 6.294 6.813 -15.859 1.00 55.66 160 SER A O 1
ATOM 1232 N N . ALA A 1 161 ? 6.117 4.728 -15.089 1.00 61.41 161 ALA A N 1
ATOM 1233 C CA . ALA A 1 161 ? 7.052 4.239 -16.087 1.00 61.41 161 ALA A CA 1
ATOM 1234 C C . ALA A 1 161 ? 6.235 4.016 -17.365 1.00 61.41 161 ALA A C 1
ATOM 1236 O O . ALA A 1 161 ? 5.370 3.145 -17.382 1.00 61.41 161 ALA A O 1
ATOM 1237 N N . ASN A 1 162 ? 6.468 4.812 -18.408 1.00 71.06 162 ASN A N 1
ATOM 1238 C CA . ASN A 1 162 ? 5.944 4.568 -19.758 1.00 71.06 162 ASN A CA 1
ATOM 1239 C C . ASN A 1 162 ? 7.049 4.070 -20.712 1.00 71.06 162 ASN A C 1
ATOM 1241 O O . ASN A 1 162 ? 6.809 3.849 -21.904 1.00 71.06 162 ASN A O 1
ATOM 1245 N N . ARG A 1 163 ? 8.255 3.858 -20.166 1.00 79.62 163 ARG A N 1
ATOM 1246 C CA . ARG A 1 163 ? 9.404 3.233 -20.813 1.00 79.62 163 ARG A CA 1
ATOM 1247 C C . ARG A 1 163 ? 10.067 2.204 -19.898 1.00 79.62 163 ARG A C 1
ATOM 1249 O O . ARG A 1 163 ? 10.134 2.406 -18.684 1.00 79.62 163 ARG A O 1
ATOM 1256 N N . ILE A 1 164 ? 10.638 1.162 -20.499 1.00 83.62 164 ILE A N 1
ATOM 1257 C CA . ILE A 1 164 ? 11.727 0.381 -19.891 1.00 83.62 164 ILE A CA 1
ATOM 1258 C C . ILE A 1 164 ? 13.042 0.839 -20.520 1.00 83.62 164 ILE A C 1
ATOM 1260 O O . ILE A 1 164 ? 13.171 0.809 -21.746 1.00 83.62 164 ILE A O 1
ATOM 1264 N N . LEU A 1 165 ? 14.013 1.238 -19.698 1.00 88.69 165 LEU A N 1
ATOM 1265 C CA . LEU A 1 165 ? 15.381 1.491 -20.147 1.00 88.69 165 LEU A CA 1
ATOM 1266 C C . LEU A 1 165 ? 16.253 0.277 -19.841 1.00 88.69 165 LEU A C 1
ATOM 1268 O O . LEU A 1 165 ? 16.177 -0.303 -18.758 1.00 88.69 165 LEU A O 1
ATOM 1272 N N . ILE A 1 166 ? 17.094 -0.091 -20.799 1.00 91.06 166 ILE A N 1
ATOM 1273 C CA . ILE A 1 166 ? 18.099 -1.142 -20.648 1.00 91.06 166 ILE A CA 1
ATOM 1274 C C . ILE A 1 166 ? 19.461 -0.461 -20.649 1.00 91.06 166 ILE A C 1
ATOM 1276 O O . ILE A 1 166 ? 19.730 0.329 -21.556 1.00 91.06 166 ILE A O 1
ATOM 1280 N N . ARG A 1 167 ? 20.315 -0.761 -19.664 1.00 93.88 167 ARG A N 1
ATOM 1281 C CA . ARG A 1 167 ? 21.673 -0.208 -19.587 1.00 93.88 167 ARG A CA 1
ATOM 1282 C C . ARG A 1 167 ? 22.750 -1.273 -19.425 1.00 93.88 167 ARG A C 1
ATOM 1284 O O . ARG A 1 167 ? 22.529 -2.328 -18.819 1.00 93.88 167 ARG A O 1
ATOM 1291 N N . ASP A 1 168 ? 23.920 -0.959 -19.966 1.00 94.88 168 ASP A N 1
ATOM 1292 C CA . ASP A 1 168 ? 25.128 -1.780 -19.884 1.00 94.88 168 ASP A CA 1
ATOM 1293 C C . ASP A 1 168 ? 25.765 -1.741 -18.471 1.00 94.88 168 ASP A C 1
ATOM 1295 O O . ASP A 1 168 ? 25.303 -0.985 -17.609 1.00 94.88 168 ASP A O 1
ATOM 1299 N N . PRO A 1 169 ? 26.819 -2.533 -18.189 1.00 95.81 169 PRO A N 1
ATOM 1300 C CA . PRO A 1 169 ? 27.522 -2.512 -16.899 1.00 95.81 169 PRO A CA 1
ATOM 1301 C C . PRO A 1 169 ? 28.099 -1.154 -16.486 1.00 95.81 169 PRO A C 1
ATOM 1303 O O . PRO A 1 169 ? 28.226 -0.889 -15.290 1.00 95.81 169 PRO A O 1
ATOM 1306 N N . ASN A 1 170 ? 28.383 -0.282 -17.452 1.00 95.12 170 ASN A N 1
ATOM 1307 C CA . ASN A 1 170 ? 28.894 1.068 -17.223 1.00 95.12 170 ASN A CA 1
ATOM 1308 C C . ASN A 1 170 ? 27.766 2.090 -16.992 1.00 95.12 170 ASN A C 1
ATOM 1310 O O . ASN A 1 170 ? 28.035 3.247 -16.677 1.00 95.12 170 ASN A O 1
ATOM 1314 N N . GLY A 1 171 ? 26.503 1.675 -17.130 1.00 89.75 171 GLY A N 1
ATOM 1315 C CA . GLY A 1 171 ? 25.334 2.530 -16.985 1.00 89.75 171 GLY A CA 1
ATOM 1316 C C . GLY A 1 171 ? 24.955 3.302 -18.251 1.00 89.75 171 GLY A C 1
ATOM 1317 O O . GLY A 1 171 ? 24.119 4.200 -18.158 1.00 89.75 171 GLY A O 1
ATOM 1318 N N . ASN A 1 172 ? 25.503 2.964 -19.420 1.00 93.38 172 ASN A N 1
ATOM 1319 C CA . ASN A 1 172 ? 25.108 3.569 -20.691 1.00 93.38 172 ASN A CA 1
ATOM 1320 C C . ASN A 1 172 ? 23.778 2.991 -21.178 1.00 93.38 172 ASN A C 1
ATOM 1322 O O . ASN A 1 172 ? 23.536 1.789 -21.063 1.00 93.38 172 ASN A O 1
ATOM 1326 N N . ALA A 1 173 ? 22.928 3.832 -21.766 1.00 90.81 173 ALA A N 1
ATOM 1327 C CA . ALA A 1 173 ? 21.666 3.395 -22.354 1.00 90.81 173 ALA A CA 1
ATOM 1328 C C . ALA A 1 173 ? 21.894 2.531 -23.606 1.00 90.81 173 ALA A C 1
ATOM 1330 O O . ALA A 1 173 ? 22.549 2.954 -24.553 1.00 90.81 173 ALA A O 1
ATOM 1331 N N . LEU A 1 174 ? 21.305 1.336 -23.609 1.00 91.19 174 LEU A N 1
ATOM 1332 C CA . LEU A 1 174 ? 21.294 0.393 -24.729 1.00 91.19 174 LEU A CA 1
ATOM 1333 C C . LEU A 1 174 ? 19.973 0.439 -25.501 1.00 91.19 174 LEU A C 1
ATOM 1335 O O . LEU A 1 174 ? 19.960 0.331 -26.726 1.00 91.19 174 LEU A O 1
ATOM 1339 N N . ALA A 1 175 ? 18.854 0.598 -24.788 1.00 90.31 175 ALA A N 1
ATOM 1340 C CA . ALA A 1 175 ? 17.525 0.664 -25.384 1.00 90.31 175 ALA A CA 1
ATOM 1341 C C . ALA A 1 175 ? 16.541 1.448 -24.510 1.00 90.31 175 ALA A C 1
ATOM 1343 O O . ALA A 1 175 ? 16.660 1.467 -23.284 1.00 90.31 175 ALA A O 1
ATOM 1344 N N . SER A 1 176 ? 15.533 2.037 -25.159 1.00 89.38 176 SER A N 1
ATOM 1345 C CA . SER A 1 176 ? 14.353 2.632 -24.527 1.00 89.38 176 SER A CA 1
ATOM 1346 C C . SER A 1 176 ? 13.101 2.051 -25.174 1.00 89.38 176 SER A C 1
ATOM 1348 O O . SER A 1 176 ? 12.816 2.294 -26.347 1.00 89.38 176 SER A O 1
ATOM 1350 N N . ILE A 1 177 ? 12.375 1.229 -24.424 1.00 86.62 177 ILE A N 1
ATOM 1351 C CA . ILE A 1 177 ? 11.241 0.451 -24.924 1.00 86.62 177 ILE A CA 1
ATOM 1352 C C . ILE A 1 177 ? 9.953 1.178 -24.555 1.00 86.62 177 ILE A C 1
ATOM 1354 O O . ILE A 1 177 ? 9.676 1.369 -23.374 1.00 86.62 177 ILE A O 1
ATOM 1358 N N . ALA A 1 178 ? 9.161 1.569 -25.557 1.00 81.00 178 ALA A N 1
ATOM 1359 C CA . ALA A 1 178 ? 7.792 2.048 -25.358 1.00 81.00 178 ALA A CA 1
ATOM 1360 C C . ALA A 1 178 ? 6.923 0.970 -24.713 1.00 81.00 178 ALA A C 1
ATOM 1362 O O . ALA A 1 178 ? 6.917 -0.166 -25.183 1.00 81.00 178 ALA A O 1
ATOM 1363 N N . LEU A 1 179 ? 6.157 1.329 -23.690 1.00 72.25 179 LEU A N 1
ATOM 1364 C CA . LEU A 1 179 ? 5.160 0.425 -23.127 1.00 72.25 179 LEU A CA 1
ATOM 1365 C C . LEU A 1 179 ? 3.819 0.609 -23.841 1.00 72.25 179 LEU A C 1
ATOM 1367 O O . LEU A 1 179 ? 3.414 1.736 -24.125 1.00 72.25 179 LEU A O 1
ATOM 1371 N N . SER A 1 180 ? 3.118 -0.492 -24.115 1.00 57.72 180 SER A N 1
ATOM 1372 C CA . SER A 1 180 ? 1.715 -0.455 -24.536 1.00 57.72 180 SER A CA 1
ATOM 1373 C C . SER A 1 180 ? 0.816 -0.087 -23.345 1.00 57.72 180 SER A C 1
ATOM 1375 O O . SER A 1 180 ? 1.099 -0.463 -22.207 1.00 57.72 180 SER A O 1
ATOM 1377 N N . ALA A 1 181 ? -0.266 0.656 -23.595 1.00 48.47 181 ALA A N 1
ATOM 1378 C CA . ALA A 1 181 ? -1.090 1.323 -22.576 1.00 48.47 181 ALA A CA 1
ATOM 1379 C C . ALA A 1 181 ? -1.872 0.389 -21.613 1.00 48.47 181 ALA A C 1
ATOM 1381 O O . ALA A 1 181 ? -2.374 0.842 -20.578 1.00 48.47 181 ALA A O 1
ATOM 1382 N N . ASP A 1 182 ? -1.955 -0.908 -21.901 1.00 46.34 182 ASP A N 1
ATOM 1383 C CA . ASP A 1 182 ? -2.946 -1.814 -21.307 1.00 46.34 182 ASP A CA 1
ATOM 1384 C C . ASP A 1 182 ? -2.485 -2.530 -20.026 1.00 46.34 182 ASP A C 1
ATOM 1386 O O . ASP A 1 182 ? -2.300 -3.738 -20.073 1.00 46.34 182 ASP A O 1
ATOM 1390 N N . TYR A 1 183 ? -2.319 -1.871 -18.865 1.00 48.12 183 TYR A N 1
ATOM 1391 C CA . TYR A 1 183 ? -2.038 -2.631 -17.621 1.00 48.12 183 TYR A CA 1
ATOM 1392 C C . TYR A 1 183 ? -2.496 -2.025 -16.291 1.00 48.12 183 TYR A C 1
ATOM 1394 O O . TYR A 1 183 ? -1.660 -1.629 -15.507 1.00 48.12 183 TYR A O 1
ATOM 1402 N N . PRO A 1 184 ? -3.710 -2.281 -15.812 1.00 47.59 184 PRO A N 1
ATOM 1403 C CA . PRO A 1 184 ? -3.742 -3.039 -14.570 1.00 47.59 184 PRO A CA 1
ATOM 1404 C C . PRO A 1 184 ? -4.654 -4.213 -14.837 1.00 47.59 184 PRO A C 1
ATOM 1406 O O . PRO A 1 184 ? -5.856 -4.055 -15.030 1.00 47.59 184 PRO A O 1
ATOM 1409 N N . VAL A 1 185 ? -4.070 -5.401 -14.891 1.00 47.38 185 VAL A N 1
ATOM 1410 C CA . VAL A 1 185 ? -4.872 -6.613 -14.946 1.00 47.38 185 VAL A CA 1
ATOM 1411 C C . VAL A 1 185 ? -5.149 -6.977 -13.497 1.00 47.38 185 VAL A C 1
ATOM 1413 O O . VAL A 1 185 ? -4.260 -7.429 -12.780 1.00 47.38 185 VAL A O 1
ATOM 1416 N N . SER A 1 186 ? -6.371 -6.729 -13.036 1.00 45.44 186 SER A N 1
ATOM 1417 C CA . SER A 1 186 ? -6.867 -7.408 -11.846 1.00 45.44 186 SER A CA 1
ATOM 1418 C C . SER A 1 186 ? -7.195 -8.837 -12.256 1.00 45.44 186 SER A C 1
ATOM 1420 O O . SER A 1 186 ? -8.115 -9.049 -13.045 1.00 45.44 186 SER A O 1
ATOM 1422 N N . ASP A 1 187 ? -6.456 -9.814 -11.745 1.00 49.34 187 ASP A N 1
ATOM 1423 C CA . ASP A 1 187 ? -6.938 -11.186 -11.799 1.00 49.34 187 ASP A CA 1
ATOM 1424 C C . ASP A 1 187 ? -7.992 -11.336 -10.695 1.00 49.34 187 ASP A C 1
ATOM 1426 O O . ASP A 1 187 ? -7.676 -11.281 -9.509 1.00 49.34 187 ASP A O 1
ATOM 1430 N N . ALA A 1 188 ? -9.2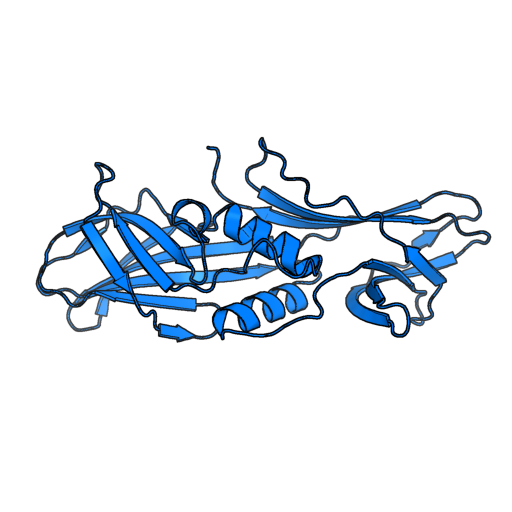64 -11.454 -11.083 1.00 45.78 188 ALA A N 1
ATOM 1431 C CA . ALA A 1 188 ? -10.379 -11.586 -10.144 1.00 45.78 188 ALA A CA 1
ATOM 1432 C C . ALA A 1 188 ? -10.314 -12.880 -9.309 1.00 45.78 188 ALA A C 1
ATOM 1434 O O . ALA A 1 188 ? -11.034 -12.998 -8.319 1.00 45.78 188 ALA A O 1
ATOM 1435 N N . THR A 1 189 ? -9.457 -13.832 -9.694 1.00 53.03 189 THR A N 1
ATOM 1436 C CA . THR A 1 189 ? -9.217 -15.086 -8.969 1.00 53.03 189 THR A CA 1
ATOM 1437 C C . THR A 1 189 ? -7.992 -15.033 -8.055 1.00 53.03 189 THR A C 1
ATOM 1439 O O . THR A 1 189 ? -7.791 -15.932 -7.240 1.00 53.03 189 THR A O 1
ATOM 1442 N N . ALA A 1 190 ? -7.190 -13.969 -8.142 1.00 55.69 190 ALA A N 1
ATOM 1443 C CA . ALA A 1 190 ? -5.984 -13.808 -7.351 1.00 55.69 190 ALA A CA 1
ATOM 1444 C C . ALA A 1 190 ? -6.243 -12.997 -6.073 1.00 55.69 190 ALA A C 1
ATOM 1446 O O . ALA A 1 190 ? -6.806 -11.905 -6.107 1.00 55.69 190 ALA A O 1
ATOM 1447 N N . SER A 1 191 ? -5.723 -13.475 -4.940 1.00 63.38 191 SER A N 1
ATOM 1448 C CA . SER A 1 191 ? -5.631 -12.722 -3.675 1.00 63.38 191 SER A CA 1
ATOM 1449 C C . SER A 1 191 ? -4.527 -11.645 -3.722 1.00 63.38 191 SER A C 1
ATOM 1451 O O . SER A 1 191 ? -3.773 -11.454 -2.768 1.00 63.38 191 SER A O 1
ATOM 1453 N N . TYR A 1 192 ? -4.333 -10.995 -4.874 1.00 56.66 192 TYR A N 1
ATOM 1454 C CA . TYR A 1 192 ? -3.374 -9.907 -5.050 1.00 56.66 192 TYR A CA 1
ATOM 1455 C C . TYR A 1 192 ? -3.723 -9.020 -6.254 1.00 56.66 192 TYR A C 1
ATOM 1457 O O . TYR A 1 192 ? -4.246 -9.485 -7.263 1.00 56.66 192 TYR A O 1
ATOM 1465 N N . ALA A 1 193 ? -3.395 -7.728 -6.172 1.00 57.00 193 ALA A N 1
ATOM 1466 C CA . ALA A 1 193 ? -3.380 -6.829 -7.329 1.00 57.00 193 ALA A CA 1
ATOM 1467 C C . ALA A 1 193 ? -1.950 -6.747 -7.842 1.00 57.00 193 ALA A C 1
ATOM 1469 O O . ALA A 1 193 ? -1.011 -6.974 -7.081 1.00 57.00 193 ALA A O 1
ATOM 1470 N N . TYR A 1 194 ? -1.747 -6.379 -9.101 1.00 56.16 194 TYR A N 1
ATOM 1471 C CA . TYR A 1 194 ? -0.396 -6.123 -9.570 1.00 56.16 194 TYR A CA 1
ATOM 1472 C C . TYR A 1 194 ? -0.317 -4.989 -10.584 1.00 56.16 194 TYR A C 1
ATOM 1474 O O . TYR A 1 194 ? -1.233 -4.748 -11.369 1.00 56.16 194 TYR A O 1
ATOM 1482 N N . CYS A 1 195 ? 0.815 -4.291 -10.560 1.00 55.72 195 CYS A N 1
ATOM 1483 C CA . CYS A 1 195 ? 1.245 -3.436 -11.656 1.00 55.72 195 CYS A CA 1
ATOM 1484 C C . CYS A 1 195 ? 2.251 -4.224 -12.484 1.00 55.72 195 CYS A C 1
ATOM 1486 O O . CYS A 1 195 ? 3.293 -4.630 -11.966 1.00 55.72 195 CYS A O 1
ATOM 1488 N N . ARG A 1 196 ? 1.943 -4.437 -13.764 1.00 63.88 196 ARG A N 1
ATOM 1489 C CA . ARG A 1 196 ? 2.870 -5.046 -14.711 1.00 63.88 196 ARG A CA 1
ATOM 1490 C C . ARG A 1 196 ? 3.310 -4.004 -15.723 1.00 63.88 196 ARG A C 1
ATOM 1492 O O . ARG A 1 196 ? 2.492 -3.399 -16.404 1.00 63.88 196 ARG A O 1
ATOM 1499 N N . VAL A 1 197 ? 4.618 -3.842 -15.831 1.00 65.75 197 VAL A N 1
ATOM 1500 C CA . VAL A 1 197 ? 5.284 -3.098 -16.894 1.00 65.75 197 VAL A CA 1
ATOM 1501 C C . VAL A 1 197 ? 6.015 -4.128 -17.741 1.00 65.75 197 VAL A C 1
ATOM 1503 O O . VAL A 1 197 ? 6.860 -4.863 -17.226 1.00 65.75 197 VAL A O 1
ATOM 1506 N N . GLN A 1 198 ? 5.663 -4.223 -19.022 1.00 74.00 198 GLN A N 1
ATOM 1507 C CA . GLN A 1 198 ? 6.295 -5.169 -19.935 1.00 74.00 198 GLN A CA 1
ATOM 1508 C C . GLN A 1 198 ? 6.600 -4.550 -21.294 1.00 74.00 198 GLN A C 1
ATOM 1510 O O . GLN A 1 198 ? 5.836 -3.731 -21.799 1.00 74.00 198 GLN A O 1
ATOM 1515 N N . GLY A 1 199 ? 7.702 -4.982 -21.895 1.00 75.44 199 GLY A N 1
ATOM 1516 C CA . GLY A 1 199 ? 8.107 -4.563 -23.227 1.00 75.44 199 GLY A CA 1
ATOM 1517 C C . GLY A 1 199 ? 8.997 -5.608 -23.884 1.00 75.44 199 GLY A C 1
ATOM 1518 O O . GLY A 1 199 ? 9.720 -6.342 -23.207 1.00 75.44 199 GLY A O 1
ATOM 1519 N N . THR A 1 200 ? 8.931 -5.684 -25.208 1.00 86.44 200 THR A N 1
ATOM 1520 C CA . THR A 1 200 ? 9.770 -6.577 -26.009 1.00 86.44 200 THR A CA 1
ATOM 1521 C C . THR A 1 200 ? 10.906 -5.804 -26.658 1.00 86.44 200 THR A C 1
ATOM 1523 O O . THR A 1 200 ? 10.699 -4.696 -27.151 1.00 86.44 200 THR A O 1
ATOM 1526 N N . TYR A 1 201 ? 12.092 -6.400 -26.701 1.00 88.94 201 TYR A N 1
ATOM 1527 C CA . TYR A 1 201 ? 13.263 -5.821 -27.347 1.00 88.94 201 TYR A CA 1
ATOM 1528 C C . TYR A 1 201 ? 14.052 -6.885 -28.101 1.00 88.94 201 TYR A C 1
ATOM 1530 O O . TYR A 1 201 ? 14.350 -7.947 -27.558 1.00 88.94 201 TYR A O 1
ATOM 1538 N N . THR A 1 202 ? 14.390 -6.576 -29.350 1.00 93.44 202 THR A N 1
ATOM 1539 C CA . THR A 1 202 ? 15.225 -7.405 -30.220 1.00 93.44 202 THR A CA 1
ATOM 1540 C C . THR A 1 202 ? 16.473 -6.593 -30.561 1.00 93.44 202 THR A C 1
ATOM 1542 O O . THR A 1 202 ? 16.377 -5.678 -31.383 1.00 93.44 202 THR A O 1
ATOM 1545 N N . PRO A 1 203 ? 17.628 -6.847 -29.924 1.00 92.81 203 PRO A N 1
ATOM 1546 C CA . PRO A 1 203 ? 18.839 -6.102 -30.225 1.00 92.81 203 PRO A CA 1
ATOM 1547 C C . PRO A 1 203 ? 19.389 -6.523 -31.593 1.00 92.81 203 PRO A C 1
ATOM 1549 O O . PRO A 1 203 ? 19.390 -7.703 -31.938 1.00 92.81 203 PRO A O 1
ATOM 1552 N N . SER A 1 204 ? 19.870 -5.565 -32.386 1.00 94.12 204 SER A N 1
ATOM 1553 C CA . SER A 1 204 ? 20.476 -5.835 -33.701 1.00 94.12 204 SER A CA 1
ATOM 1554 C C . SER A 1 204 ? 21.899 -6.395 -33.606 1.00 94.12 204 SER A C 1
ATOM 1556 O O . SER A 1 204 ? 22.390 -7.019 -34.543 1.00 94.12 204 SER A O 1
ATOM 1558 N N . THR A 1 205 ? 22.558 -6.198 -32.466 1.00 95.06 205 THR A N 1
ATOM 1559 C CA . THR A 1 205 ? 23.885 -6.726 -32.137 1.00 95.06 205 THR A CA 1
ATOM 1560 C C . THR A 1 205 ? 23.860 -7.375 -30.759 1.00 95.06 205 THR A C 1
ATOM 1562 O O . THR A 1 205 ? 22.935 -7.164 -29.979 1.00 95.06 205 THR A O 1
ATOM 1565 N N . GLN A 1 206 ? 24.862 -8.192 -30.440 1.00 96.06 206 GLN A N 1
ATOM 1566 C CA . GLN A 1 206 ? 24.989 -8.737 -29.092 1.00 96.06 206 GLN A CA 1
ATOM 1567 C C . GLN A 1 206 ? 25.238 -7.596 -28.092 1.00 96.06 206 GLN A C 1
ATOM 1569 O O . GLN A 1 206 ? 26.073 -6.726 -28.340 1.00 96.06 206 GLN A O 1
ATOM 1574 N N . GLN A 1 207 ? 24.525 -7.605 -26.966 1.00 95.25 207 GLN A N 1
ATOM 1575 C CA . GLN A 1 207 ? 24.620 -6.571 -25.932 1.00 95.25 207 GLN A CA 1
ATOM 1576 C C . GLN A 1 207 ? 24.738 -7.191 -24.541 1.00 95.25 207 GLN A C 1
ATOM 1578 O O . GLN A 1 207 ? 24.092 -8.195 -24.246 1.00 95.25 207 GLN A O 1
ATOM 1583 N N . THR A 1 208 ? 25.521 -6.564 -23.666 1.00 95.50 208 THR A N 1
ATOM 1584 C CA . THR A 1 208 ? 25.629 -6.949 -22.254 1.00 95.50 208 THR A CA 1
ATOM 1585 C C . THR A 1 208 ? 24.821 -5.983 -21.402 1.00 95.50 208 THR A C 1
ATOM 1587 O O . THR A 1 208 ? 25.042 -4.779 -21.457 1.00 95.50 208 THR A O 1
ATOM 1590 N N . VAL A 1 209 ? 23.902 -6.509 -20.599 1.00 92.44 209 VAL A N 1
ATOM 1591 C CA . VAL A 1 209 ? 22.967 -5.744 -19.771 1.00 92.44 209 VAL A CA 1
ATOM 1592 C C . VAL A 1 209 ? 23.282 -5.944 -18.297 1.00 92.44 209 VAL A C 1
ATOM 1594 O O . VAL A 1 209 ? 23.529 -7.069 -17.860 1.00 92.44 209 VAL A O 1
ATOM 1597 N N . ARG A 1 210 ? 23.199 -4.861 -17.520 1.00 91.88 210 ARG A N 1
ATOM 1598 C CA . ARG A 1 210 ? 23.374 -4.877 -16.060 1.00 91.88 210 ARG A CA 1
ATOM 1599 C C . ARG A 1 210 ? 22.276 -4.144 -15.306 1.00 91.88 210 ARG A C 1
ATOM 1601 O O . ARG A 1 210 ? 21.985 -4.532 -14.176 1.00 91.88 210 ARG A O 1
ATOM 1608 N N . TYR A 1 211 ? 21.652 -3.132 -15.909 1.00 88.75 211 TYR A N 1
ATOM 1609 C CA . TYR A 1 211 ? 20.578 -2.382 -15.261 1.00 88.75 211 TYR A CA 1
ATOM 1610 C C . TYR A 1 211 ? 19.319 -2.346 -16.119 1.00 88.75 211 TYR A C 1
ATOM 1612 O O . TYR A 1 211 ? 19.384 -2.227 -17.343 1.00 88.75 211 TYR A O 1
ATOM 1620 N N . ILE A 1 212 ? 18.178 -2.436 -15.444 1.00 85.38 212 ILE A N 1
ATOM 1621 C CA . ILE A 1 212 ? 16.848 -2.257 -16.014 1.00 85.38 212 ILE A CA 1
ATOM 1622 C C . ILE A 1 212 ? 16.165 -1.147 -15.227 1.00 85.38 212 ILE A C 1
ATOM 1624 O O . ILE A 1 212 ? 16.008 -1.270 -14.011 1.00 85.38 212 ILE A O 1
ATOM 1628 N N . ASP A 1 213 ? 15.729 -0.099 -15.916 1.00 81.06 213 ASP A N 1
ATOM 1629 C CA . ASP A 1 213 ? 15.022 1.017 -15.295 1.00 81.06 213 ASP A CA 1
ATOM 1630 C C . ASP A 1 213 ? 13.587 1.114 -15.796 1.00 81.06 213 ASP A C 1
ATOM 1632 O O . ASP A 1 213 ? 13.283 0.814 -16.952 1.00 81.06 213 ASP A O 1
ATOM 1636 N N . GLY A 1 214 ? 12.713 1.619 -14.935 1.00 76.81 214 GLY A N 1
ATOM 1637 C CA . GLY A 1 214 ? 11.424 2.152 -15.338 1.00 76.81 214 GLY A CA 1
ATOM 1638 C C . GLY A 1 214 ? 11.521 3.654 -15.372 1.00 76.81 214 GLY A C 1
ATOM 1639 O O . GLY A 1 214 ? 11.911 4.283 -14.383 1.00 76.81 214 GLY A O 1
ATOM 1640 N N . ALA A 1 215 ? 11.155 4.227 -16.510 1.00 75.94 215 ALA A N 1
ATOM 1641 C CA . ALA A 1 215 ? 11.268 5.653 -16.727 1.00 75.94 215 ALA A CA 1
ATOM 1642 C C . ALA A 1 215 ? 9.965 6.252 -17.244 1.00 75.94 215 ALA A C 1
ATOM 1644 O O . ALA A 1 215 ? 9.244 5.636 -18.033 1.00 75.94 215 ALA A O 1
ATOM 1645 N N . TYR A 1 216 ? 9.692 7.473 -16.795 1.00 74.56 216 TYR A N 1
ATOM 1646 C CA . TYR A 1 216 ? 8.666 8.332 -17.359 1.00 74.56 216 TYR A CA 1
ATOM 1647 C C . TYR A 1 216 ? 9.272 9.191 -18.463 1.00 74.56 216 TYR A C 1
ATOM 1649 O O . TYR A 1 216 ? 10.275 9.865 -18.234 1.00 74.56 216 TYR A O 1
ATOM 1657 N N . PHE A 1 217 ? 8.656 9.190 -19.636 1.00 75.12 217 PHE A N 1
ATOM 1658 C CA . PHE A 1 217 ? 9.008 10.031 -20.767 1.00 75.12 217 PHE A CA 1
ATOM 1659 C C . PHE A 1 217 ? 7.805 10.877 -21.180 1.00 75.12 217 PHE A C 1
ATOM 1661 O O . PHE A 1 217 ? 6.822 10.341 -21.687 1.00 75.12 217 PHE A O 1
ATOM 1668 N N . ASP A 1 218 ? 7.880 12.190 -20.999 1.00 72.31 218 ASP A N 1
ATOM 1669 C CA . ASP A 1 218 ? 6.782 13.115 -21.326 1.00 72.31 218 ASP A CA 1
ATOM 1670 C C . ASP A 1 218 ? 6.807 13.628 -22.778 1.00 72.31 218 ASP A C 1
ATOM 1672 O O . ASP A 1 218 ? 5.995 14.469 -23.154 1.00 72.31 218 ASP A O 1
ATOM 1676 N N . GLY A 1 219 ? 7.732 13.125 -23.602 1.00 74.69 219 GLY A N 1
ATOM 1677 C CA . GLY A 1 219 ? 8.003 13.641 -24.947 1.00 74.69 219 GLY A CA 1
ATOM 1678 C C . GLY A 1 219 ? 9.274 14.489 -25.019 1.00 74.69 219 GLY A C 1
ATOM 1679 O O . GLY A 1 219 ? 9.868 14.587 -26.090 1.00 74.69 219 GLY A O 1
ATOM 1680 N N . THR A 1 220 ? 9.726 15.045 -23.891 1.00 79.19 220 THR A N 1
ATOM 1681 C CA . THR A 1 220 ? 10.867 15.974 -23.817 1.00 79.19 220 THR A CA 1
ATOM 1682 C C . THR A 1 220 ? 11.956 15.541 -22.844 1.00 79.19 220 THR A C 1
ATOM 1684 O O . THR A 1 220 ? 13.140 15.678 -23.146 1.00 79.19 220 THR A O 1
ATOM 1687 N N . ALA A 1 221 ? 11.582 14.973 -21.701 1.00 77.75 221 ALA A N 1
ATOM 1688 C CA . ALA A 1 221 ? 12.498 14.551 -20.659 1.00 77.75 221 ALA A CA 1
ATOM 1689 C C . ALA A 1 221 ? 12.233 13.099 -20.265 1.00 77.75 221 ALA A C 1
ATOM 1691 O O . ALA A 1 221 ? 11.097 12.626 -20.264 1.00 77.75 221 ALA A O 1
ATOM 1692 N N . THR A 1 222 ? 13.306 12.396 -19.901 1.00 80.25 222 THR A N 1
ATOM 1693 C CA . THR A 1 222 ? 13.226 11.063 -19.298 1.00 80.25 222 THR A CA 1
ATOM 1694 C C . THR A 1 222 ? 13.540 11.179 -17.813 1.00 80.25 222 THR A C 1
ATOM 1696 O O . THR A 1 222 ? 14.632 11.602 -17.443 1.00 80.25 222 THR A O 1
ATOM 1699 N N . THR A 1 223 ? 12.598 10.793 -16.958 1.00 77.06 223 THR A N 1
ATOM 1700 C CA . THR A 1 223 ? 12.799 10.698 -15.507 1.00 77.06 223 THR A CA 1
ATOM 1701 C C . THR A 1 223 ? 12.884 9.230 -15.117 1.00 77.06 223 THR A C 1
ATOM 1703 O O . THR A 1 223 ? 11.925 8.486 -15.313 1.00 77.06 223 THR A O 1
ATOM 1706 N N . ILE A 1 224 ? 14.013 8.806 -14.546 1.00 76.00 224 ILE A N 1
ATOM 1707 C CA . ILE A 1 224 ? 14.142 7.463 -13.969 1.00 76.00 224 ILE A CA 1
ATOM 1708 C C . ILE A 1 224 ? 13.313 7.421 -12.685 1.00 76.00 224 ILE A C 1
ATOM 1710 O O . ILE A 1 224 ? 13.573 8.178 -11.753 1.00 76.00 224 ILE A O 1
ATOM 1714 N N . LEU A 1 225 ? 12.312 6.544 -12.645 1.00 66.69 225 LEU A N 1
ATOM 1715 C CA . LEU A 1 225 ? 11.478 6.339 -11.460 1.00 66.69 225 LEU A CA 1
ATOM 1716 C C . LEU A 1 225 ? 12.059 5.254 -10.564 1.00 66.69 225 LEU A C 1
ATOM 1718 O O . LEU A 1 225 ? 11.989 5.337 -9.340 1.00 66.69 225 LEU A O 1
ATOM 1722 N N . TRP A 1 226 ? 12.637 4.229 -11.181 1.00 69.00 226 TRP A N 1
ATOM 1723 C CA . TRP A 1 226 ? 13.279 3.136 -10.480 1.00 69.00 226 TRP A CA 1
ATOM 1724 C C . TRP A 1 226 ? 14.373 2.506 -11.334 1.00 69.00 226 TRP A C 1
ATOM 1726 O O . TRP A 1 226 ? 14.270 2.480 -12.555 1.00 69.00 226 TRP A O 1
ATOM 1736 N N . SER A 1 227 ? 15.400 1.973 -10.673 1.00 76.62 227 SER A N 1
ATOM 1737 C CA . SER A 1 227 ? 16.530 1.275 -11.290 1.00 76.62 227 SER A CA 1
ATOM 1738 C C . SER A 1 227 ? 16.728 -0.056 -10.580 1.00 76.62 227 SER A C 1
ATOM 1740 O O . SER A 1 227 ? 16.770 -0.110 -9.349 1.00 76.62 227 SER A O 1
ATOM 1742 N N . TYR A 1 228 ? 16.875 -1.129 -11.347 1.00 76.75 228 TYR A N 1
ATOM 1743 C CA . TYR A 1 228 ? 17.239 -2.440 -10.839 1.00 76.75 228 TYR A CA 1
ATOM 1744 C C . TYR A 1 228 ? 18.552 -2.904 -11.451 1.00 76.75 228 TYR A C 1
ATOM 1746 O O . TYR A 1 228 ? 18.678 -3.013 -12.668 1.00 76.75 228 TYR A O 1
ATOM 1754 N N . GLN A 1 229 ? 19.507 -3.232 -10.588 1.00 85.00 229 GLN A N 1
ATOM 1755 C CA . GLN A 1 229 ? 20.756 -3.864 -10.978 1.00 85.00 229 GLN A CA 1
ATOM 1756 C C . GLN A 1 229 ? 20.601 -5.387 -10.932 1.00 85.00 229 GLN A C 1
ATOM 1758 O O . GLN A 1 229 ? 20.257 -5.954 -9.895 1.00 85.00 229 GLN A O 1
ATOM 1763 N N . LEU A 1 230 ? 20.883 -6.047 -12.052 1.00 81.00 230 LEU A N 1
ATOM 1764 C CA . LEU A 1 230 ? 20.916 -7.502 -12.164 1.00 81.00 230 LEU A CA 1
ATOM 1765 C C . LEU A 1 230 ? 21.999 -8.088 -11.245 1.00 81.00 230 LEU A C 1
ATOM 1767 O O . LEU A 1 230 ? 23.038 -7.467 -11.025 1.00 81.00 230 LEU A O 1
ATOM 1771 N N . SER A 1 231 ? 21.787 -9.301 -10.727 1.00 82.88 231 SER A N 1
ATOM 1772 C CA . SER A 1 231 ? 22.775 -9.984 -9.875 1.00 82.88 231 SER A CA 1
ATOM 1773 C C . SER A 1 231 ? 24.080 -10.282 -10.626 1.00 82.88 231 SER A C 1
ATOM 1775 O O . SER A 1 231 ? 25.169 -10.122 -10.077 1.00 82.88 231 SER A O 1
ATOM 1777 N N . SER A 1 232 ? 23.993 -10.592 -11.919 1.00 89.94 232 SER A N 1
ATOM 1778 C CA . SER A 1 232 ? 25.116 -10.767 -12.851 1.00 89.94 232 SER A CA 1
ATOM 1779 C C . SER A 1 232 ? 24.853 -10.017 -14.158 1.00 89.94 232 SER A C 1
ATOM 1781 O O . SER A 1 232 ? 23.724 -9.605 -14.423 1.00 89.94 232 SER A O 1
ATOM 1783 N N . ASP A 1 233 ? 25.889 -9.828 -14.968 1.00 93.81 233 ASP A N 1
ATOM 1784 C CA . ASP A 1 233 ? 25.716 -9.360 -16.342 1.00 93.81 233 ASP A CA 1
ATOM 1785 C C . ASP A 1 233 ? 24.909 -10.390 -17.144 1.00 93.81 233 ASP A C 1
ATOM 1787 O O . ASP A 1 233 ? 25.082 -11.603 -16.984 1.00 93.81 233 ASP A O 1
ATOM 1791 N N . VAL A 1 234 ? 24.010 -9.908 -18.000 1.00 92.19 234 VAL A N 1
ATOM 1792 C CA . VAL A 1 234 ? 23.181 -10.740 -18.878 1.00 92.19 234 VAL A CA 1
ATOM 1793 C C . VAL A 1 234 ? 23.494 -10.392 -20.322 1.00 92.19 234 VAL A C 1
ATOM 1795 O O . VAL A 1 234 ? 23.359 -9.247 -20.738 1.00 92.19 234 VAL A O 1
ATOM 1798 N N . THR A 1 235 ? 23.895 -11.391 -21.103 1.00 94.31 235 THR A N 1
ATOM 1799 C CA . THR A 1 235 ? 24.133 -11.222 -22.539 1.00 94.31 235 THR A CA 1
ATOM 1800 C C . THR A 1 235 ? 22.840 -11.440 -23.315 1.00 94.31 235 THR A C 1
ATOM 1802 O O . THR A 1 235 ? 22.253 -12.522 -23.262 1.00 94.31 235 THR A O 1
ATOM 1805 N N . LEU A 1 236 ? 22.421 -10.426 -24.064 1.00 93.31 236 LEU A N 1
ATOM 1806 C CA . LEU A 1 236 ? 21.366 -10.520 -25.063 1.00 93.31 236 LEU A CA 1
ATOM 1807 C C . LEU A 1 236 ? 21.997 -10.827 -26.424 1.00 93.31 236 LEU A C 1
ATOM 1809 O O . LEU A 1 236 ? 22.885 -10.108 -26.881 1.00 93.31 236 LEU A O 1
ATOM 1813 N N . GLN A 1 237 ? 21.544 -11.897 -27.065 1.00 96.44 237 GLN A N 1
ATOM 1814 C CA . GLN A 1 237 ? 21.978 -12.306 -28.395 1.00 96.44 237 GLN A CA 1
ATOM 1815 C C . GLN A 1 237 ? 21.337 -11.425 -29.465 1.00 96.44 237 GLN A C 1
ATOM 1817 O O . GLN A 1 237 ? 20.167 -11.049 -29.355 1.00 96.44 237 GLN A O 1
ATOM 1822 N N . ALA A 1 238 ? 22.098 -11.139 -30.522 1.00 95.88 238 ALA A N 1
ATOM 1823 C CA . ALA A 1 238 ? 21.591 -10.413 -31.679 1.00 95.88 238 ALA A CA 1
ATOM 1824 C C . ALA A 1 238 ? 20.377 -11.137 -32.288 1.00 95.88 238 ALA A C 1
ATOM 1826 O O . ALA A 1 238 ? 20.331 -12.368 -32.337 1.00 95.88 238 ALA A O 1
ATOM 1827 N N . ASN A 1 239 ? 19.402 -10.368 -32.771 1.00 95.12 239 ASN A N 1
ATOM 1828 C CA . ASN A 1 239 ? 18.202 -10.840 -33.468 1.00 95.12 239 ASN A CA 1
ATOM 1829 C C . ASN A 1 239 ? 17.312 -11.805 -32.662 1.00 95.12 239 ASN A C 1
ATOM 1831 O O . ASN A 1 239 ? 16.434 -12.454 -33.225 1.00 95.12 239 ASN A O 1
ATOM 1835 N N . THR A 1 240 ? 17.500 -11.880 -31.342 1.00 95.12 240 THR A N 1
ATOM 1836 C CA . THR A 1 240 ? 16.636 -12.647 -30.437 1.00 95.12 240 THR A CA 1
ATOM 1837 C C . THR A 1 240 ? 15.682 -11.701 -29.720 1.00 95.12 240 THR A C 1
ATOM 1839 O O . THR A 1 240 ? 16.113 -10.715 -29.129 1.00 95.12 240 THR A O 1
ATOM 1842 N N . THR A 1 241 ? 14.378 -11.976 -29.756 1.00 91.81 241 THR A N 1
ATOM 1843 C CA . THR A 1 241 ? 13.392 -11.155 -29.042 1.00 91.81 241 THR A CA 1
ATOM 1844 C C . THR A 1 241 ? 13.346 -11.526 -27.566 1.00 91.81 241 THR A C 1
ATOM 1846 O O . THR A 1 241 ? 13.024 -12.654 -27.197 1.00 91.81 241 THR A O 1
ATOM 1849 N N . TYR A 1 242 ? 13.607 -10.544 -26.711 1.00 87.00 242 TYR A N 1
ATOM 1850 C CA . TYR A 1 242 ? 13.513 -10.657 -25.264 1.00 87.00 242 TYR A CA 1
ATOM 1851 C C . TYR A 1 242 ? 12.275 -9.934 -24.756 1.00 87.00 242 TYR A C 1
ATOM 1853 O O . TYR A 1 242 ? 11.959 -8.835 -25.206 1.00 87.00 242 TYR A O 1
ATOM 1861 N N . THR A 1 243 ? 11.595 -10.530 -23.779 1.00 84.25 243 THR A N 1
ATOM 1862 C CA . THR A 1 243 ? 10.524 -9.863 -23.031 1.00 84.25 243 THR A CA 1
ATOM 1863 C C . THR A 1 243 ? 11.056 -9.432 -21.672 1.00 84.25 243 THR A C 1
ATOM 1865 O O . THR A 1 243 ? 11.479 -10.263 -20.864 1.00 84.25 243 THR A O 1
ATOM 1868 N N . PHE A 1 244 ? 11.010 -8.132 -21.408 1.00 77.00 244 PHE A N 1
ATOM 1869 C CA . PHE A 1 244 ? 11.311 -7.547 -20.108 1.00 77.00 244 PHE A CA 1
ATOM 1870 C C . PHE A 1 244 ? 10.003 -7.342 -19.358 1.00 77.00 244 PHE A C 1
ATOM 1872 O O . PHE A 1 244 ? 9.067 -6.760 -19.902 1.00 77.00 244 PHE A O 1
ATOM 1879 N N . ARG A 1 245 ? 9.934 -7.843 -18.121 1.00 72.31 245 ARG A N 1
ATOM 1880 C CA . ARG A 1 245 ? 8.748 -7.766 -17.266 1.00 72.31 245 ARG A CA 1
ATOM 1881 C C . ARG A 1 245 ? 9.139 -7.338 -15.856 1.00 72.31 245 ARG A C 1
ATOM 1883 O O . ARG A 1 245 ? 9.854 -8.060 -15.164 1.00 72.31 245 ARG A O 1
ATOM 1890 N N . THR A 1 246 ? 8.578 -6.224 -15.414 1.00 62.44 246 THR A N 1
ATOM 1891 C CA . THR A 1 246 ? 8.536 -5.818 -14.007 1.00 62.44 246 THR A CA 1
ATOM 1892 C C . THR A 1 246 ? 7.115 -6.034 -13.518 1.00 62.44 246 THR A C 1
ATOM 1894 O O . THR A 1 246 ? 6.171 -5.550 -14.139 1.00 62.44 246 THR A O 1
ATOM 1897 N N . GLU A 1 247 ? 6.949 -6.783 -12.433 1.00 62.34 247 GLU A N 1
ATOM 1898 C CA . GLU A 1 247 ? 5.636 -7.063 -11.863 1.00 62.34 247 GLU A CA 1
ATOM 1899 C C . GLU A 1 247 ? 5.661 -6.794 -10.371 1.00 62.34 247 GLU A C 1
ATOM 1901 O O . GLU A 1 247 ? 6.248 -7.539 -9.596 1.00 62.34 247 GLU A O 1
ATOM 1906 N N . ILE A 1 248 ? 4.972 -5.744 -9.960 1.00 56.16 248 ILE A N 1
ATOM 1907 C CA . ILE A 1 248 ? 4.806 -5.438 -8.553 1.00 56.16 248 ILE A CA 1
ATOM 1908 C C . ILE A 1 248 ? 3.516 -6.082 -8.078 1.00 56.16 248 ILE A C 1
ATOM 1910 O O . ILE A 1 248 ? 2.453 -5.739 -8.587 1.00 56.16 248 ILE A O 1
ATOM 1914 N N . GLN A 1 249 ? 3.620 -6.979 -7.099 1.00 62.12 249 GLN A N 1
ATOM 1915 C CA . GLN A 1 249 ? 2.492 -7.712 -6.540 1.00 62.12 249 GLN A CA 1
ATOM 1916 C C . GLN A 1 249 ? 2.073 -7.116 -5.193 1.00 62.12 249 GLN A C 1
ATOM 1918 O O . GLN A 1 249 ? 2.877 -6.864 -4.298 1.00 62.12 249 GLN A O 1
ATOM 1923 N N . PHE A 1 250 ? 0.776 -6.945 -5.022 1.00 59.84 250 PHE A N 1
ATOM 1924 C CA . PHE A 1 250 ? 0.155 -6.402 -3.828 1.00 59.84 250 PHE A CA 1
ATOM 1925 C C . PHE A 1 250 ? -0.766 -7.457 -3.235 1.00 59.84 250 PHE A C 1
ATOM 1927 O O . PHE A 1 250 ? -1.931 -7.524 -3.635 1.00 59.84 250 PHE A O 1
ATOM 1934 N N . PRO A 1 251 ? -0.257 -8.313 -2.336 1.00 60.62 251 PRO A N 1
ATOM 1935 C CA . PRO A 1 251 ? -1.087 -9.322 -1.701 1.00 60.62 251 PRO A CA 1
ATOM 1936 C C . PRO A 1 251 ? -2.202 -8.657 -0.891 1.00 60.62 251 PRO A C 1
ATOM 1938 O O . PRO A 1 251 ? -1.975 -7.664 -0.198 1.00 60.62 251 PRO A O 1
ATOM 1941 N N . PHE A 1 252 ? -3.401 -9.218 -0.976 1.00 63.38 252 PHE A N 1
ATOM 1942 C CA . PHE A 1 252 ? -4.527 -8.879 -0.119 1.00 63.38 252 PHE A CA 1
ATOM 1943 C C . PHE A 1 252 ? -5.282 -10.160 0.234 1.00 63.38 252 PHE A C 1
ATOM 1945 O O . PHE A 1 252 ? -5.549 -10.982 -0.634 1.00 63.38 252 PHE A O 1
ATOM 1952 N N . ASP A 1 253 ? -5.693 -10.335 1.486 1.00 52.56 253 ASP A N 1
ATOM 1953 C CA . ASP A 1 253 ? -6.391 -11.557 1.931 1.00 52.56 253 ASP A CA 1
ATOM 1954 C C . ASP A 1 253 ? -7.887 -11.584 1.525 1.00 52.56 253 ASP A C 1
ATOM 1956 O O . ASP A 1 253 ? -8.733 -12.122 2.234 1.00 52.56 253 ASP A O 1
ATOM 1960 N N . TYR A 1 254 ? -8.247 -10.991 0.382 1.00 45.03 254 TYR A N 1
ATOM 1961 C CA . TYR A 1 254 ? -9.636 -10.864 -0.067 1.00 45.03 254 TYR A CA 1
ATOM 1962 C C . TYR A 1 254 ? -9.936 -11.757 -1.275 1.00 45.03 254 TYR A C 1
ATOM 1964 O O . TYR A 1 254 ? -9.531 -11.464 -2.397 1.00 45.03 254 TYR A O 1
ATOM 1972 N N . VAL A 1 255 ? -10.700 -12.821 -1.038 1.00 40.84 255 VAL A N 1
ATOM 1973 C CA . VAL A 1 255 ? -11.585 -13.426 -2.043 1.00 40.84 255 VAL A CA 1
ATOM 1974 C C . VAL A 1 255 ? -12.991 -12.883 -1.734 1.00 40.84 255 VAL A C 1
ATOM 1976 O O . VAL A 1 255 ? -13.319 -12.834 -0.546 1.00 40.84 255 VAL A O 1
ATOM 1979 N N . PRO A 1 256 ? -13.755 -12.403 -2.740 1.00 43.81 256 PRO A N 1
ATOM 1980 C CA . PRO A 1 256 ? -15.059 -11.759 -2.577 1.00 43.81 256 PRO A CA 1
ATOM 1981 C C . PRO A 1 256 ? -15.987 -12.347 -1.516 1.00 43.81 256 PRO A C 1
ATOM 1983 O O . PRO A 1 256 ? -16.167 -13.585 -1.521 1.00 43.81 256 PRO A O 1
#

Radius of gyration: 21.6 Å; chains: 1; bounding box: 52×31×66 Å

pLDDT: mean 78.32, std 17.02, range [36.97, 97.81]